Protein AF-A0A660Q0G6-F1 (afdb_monomer)

Radius of gyration: 39.23 Å; Cα contacts (8 Å, |Δi|>4): 660; chains: 1; bounding box: 82×42×109 Å

Mean predicted aligned error: 15.09 Å

pLDDT: mean 81.59, std 16.83, range [38.47, 98.38]

Foldseek 3Di:
DVVCVLQQAADEAAAACVLVVCVVPPVCCCCPVQQWDWDDDPFKIKTAHDDPDQFRHQWIFIAGDDPPPPVPDGGATGGDDDFDQQFDAFPVPGGGFWGWDDDSYTYIYGNHHLVPADQPDPTGHHSVLSVVSSCVSSVVDDDQPACQQCPLQAHDPPPPSHSHHHQLDSNDNDNVQDQQCPQSHGCVQALDSNDRDVPQDQQQPPSRGLRGDQADQNAPLQAHDPVRPSHPGHHALDRNFNDVVQDQQCPQSHGPRQQLDSNDRDVVSDDPPPPSHHPRRDAFACPQVRPPDLDVVSLVQLCCVPPVVHDARVVNQSQQQQQPQHRDVVSSVNSCCVPPVVHDGGDGHD

Structure (mmCIF, N/CA/C/O backbone):
data_AF-A0A660Q0G6-F1
#
_entry.id   AF-A0A660Q0G6-F1
#
loop_
_atom_site.group_PDB
_atom_site.id
_atom_site.type_symbol
_atom_site.label_atom_id
_atom_site.label_alt_id
_atom_site.label_comp_id
_atom_site.label_asym_id
_atom_site.label_entity_id
_atom_site.label_seq_id
_atom_site.pdbx_PDB_ins_code
_atom_site.Cartn_x
_atom_site.Cartn_y
_atom_site.Cartn_z
_atom_site.occupancy
_atom_site.B_iso_or_eq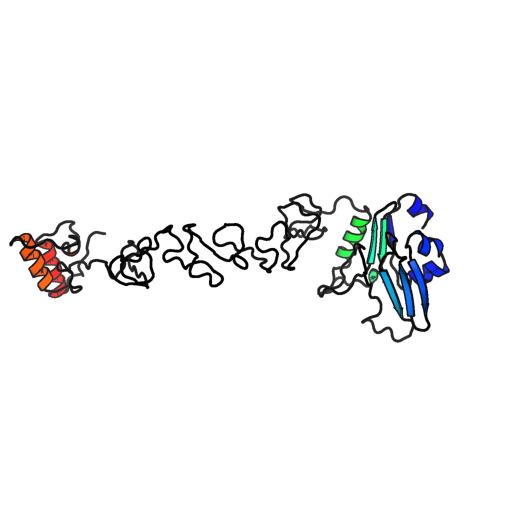uiv
_atom_site.auth_seq_id
_atom_site.auth_comp_id
_atom_site.auth_asym_id
_atom_site.auth_atom_id
_atom_site.pdbx_PDB_model_num
ATOM 1 N N . MET A 1 1 ? 26.646 7.136 -48.346 1.00 77.75 1 MET A N 1
ATOM 2 C CA . MET A 1 1 ? 26.162 7.375 -46.968 1.00 77.75 1 MET A CA 1
ATOM 3 C C . MET A 1 1 ? 27.339 7.704 -46.064 1.00 77.75 1 MET A C 1
ATOM 5 O O . MET A 1 1 ? 27.265 8.694 -45.361 1.00 77.75 1 MET A O 1
ATOM 9 N N . GLU A 1 2 ? 28.455 6.997 -46.221 1.00 81.19 2 GLU A N 1
ATOM 10 C CA . GLU A 1 2 ? 29.778 7.249 -45.616 1.00 81.19 2 GLU A CA 1
ATOM 11 C C . GLU A 1 2 ? 30.133 8.733 -45.412 1.00 81.19 2 GLU A C 1
ATOM 13 O O . GLU A 1 2 ? 30.132 9.201 -44.286 1.00 81.19 2 GLU A O 1
ATOM 18 N N . ASN A 1 3 ? 30.293 9.525 -46.485 1.00 83.75 3 ASN A N 1
ATOM 19 C CA . ASN A 1 3 ? 30.648 10.953 -46.368 1.00 83.75 3 ASN A CA 1
ATOM 20 C C . ASN A 1 3 ? 29.674 11.793 -45.513 1.00 83.75 3 ASN A C 1
ATOM 22 O O . ASN A 1 3 ? 30.050 12.861 -45.045 1.00 83.75 3 ASN A O 1
ATOM 26 N N . TYR A 1 4 ? 28.407 11.379 -45.392 1.00 84.81 4 TYR A N 1
ATOM 27 C CA . TYR A 1 4 ? 27.424 12.046 -44.533 1.00 84.81 4 TYR A CA 1
ATOM 28 C C . TYR A 1 4 ? 27.627 11.633 -43.068 1.00 84.81 4 TYR A C 1
ATOM 30 O O . TYR A 1 4 ? 27.660 12.494 -42.191 1.00 84.81 4 TYR A O 1
ATOM 38 N N . MET A 1 5 ? 27.859 10.342 -42.827 1.00 85.56 5 MET A N 1
ATOM 39 C CA . MET A 1 5 ? 28.158 9.790 -41.503 1.00 85.56 5 MET A CA 1
ATOM 40 C C . MET A 1 5 ? 29.497 10.302 -40.954 1.00 85.56 5 MET A C 1
ATOM 42 O O . MET A 1 5 ? 29.551 10.723 -39.809 1.00 85.56 5 MET A O 1
ATOM 46 N N . ASP A 1 6 ? 30.537 10.409 -41.789 1.00 85.38 6 ASP A N 1
ATOM 47 C CA . ASP A 1 6 ? 31.855 10.976 -41.434 1.00 85.38 6 ASP A CA 1
ATOM 48 C C . ASP A 1 6 ? 31.794 12.422 -40.929 1.00 85.38 6 ASP A C 1
ATOM 50 O O . ASP A 1 6 ? 32.741 12.928 -40.325 1.00 85.38 6 ASP A O 1
ATOM 54 N N . THR A 1 7 ? 30.696 13.121 -41.217 1.00 86.94 7 THR A N 1
ATOM 55 C CA . THR A 1 7 ? 30.453 14.489 -40.748 1.00 86.94 7 THR A CA 1
ATOM 56 C C . THR A 1 7 ? 29.538 14.560 -39.524 1.00 86.94 7 THR A C 1
ATOM 58 O O . THR A 1 7 ? 29.099 15.656 -39.179 1.00 86.94 7 THR A O 1
ATOM 61 N N . GLY A 1 8 ? 29.254 13.423 -38.880 1.00 82.12 8 GLY A N 1
ATOM 62 C CA . GLY A 1 8 ? 28.335 13.313 -37.744 1.00 82.12 8 GLY A CA 1
ATOM 63 C C . GLY A 1 8 ? 26.863 13.342 -38.147 1.00 82.12 8 GLY A C 1
ATOM 64 O O . GLY A 1 8 ? 26.031 13.885 -37.430 1.00 82.12 8 GLY A O 1
ATOM 65 N N . GLY A 1 9 ? 26.544 12.848 -39.346 1.00 85.50 9 GLY A N 1
ATOM 66 C CA . GLY A 1 9 ? 25.171 12.774 -39.836 1.00 85.50 9 GLY A CA 1
ATOM 67 C C . GLY A 1 9 ? 24.335 11.723 -39.101 1.00 85.50 9 GLY A C 1
ATOM 68 O O . GLY A 1 9 ? 24.855 10.699 -38.664 1.00 85.50 9 GLY A O 1
ATOM 69 N N . ASN A 1 10 ? 23.023 11.961 -39.045 1.00 88.00 10 ASN A N 1
ATOM 70 C CA . ASN A 1 10 ? 22.055 11.083 -38.393 1.00 88.00 10 ASN A CA 1
ATOM 71 C C . ASN A 1 10 ? 21.241 10.352 -39.462 1.00 88.00 10 ASN A C 1
ATOM 73 O O . ASN A 1 10 ? 20.629 10.986 -40.327 1.00 88.00 10 ASN A O 1
ATOM 77 N N . LEU A 1 11 ? 21.254 9.021 -39.442 1.00 87.75 11 LEU A N 1
ATOM 78 C CA . LEU A 1 11 ? 20.685 8.210 -40.513 1.00 87.75 11 LEU A CA 1
ATOM 79 C C . LEU A 1 11 ? 19.673 7.195 -39.982 1.00 87.75 11 LEU A C 1
ATOM 81 O O . LEU A 1 11 ? 19.972 6.382 -39.115 1.00 87.75 11 LEU A O 1
ATOM 85 N N . PHE A 1 12 ? 18.480 7.211 -40.571 1.00 86.81 12 PHE A N 1
ATOM 86 C CA . PHE A 1 12 ? 17.480 6.163 -40.410 1.00 86.81 12 PHE A CA 1
ATOM 87 C C . PHE A 1 12 ? 17.471 5.282 -41.663 1.00 86.81 12 PHE A C 1
ATOM 89 O O . PHE A 1 12 ? 17.203 5.772 -42.763 1.00 86.81 12 PHE A O 1
ATOM 96 N N . LEU A 1 13 ? 17.763 3.991 -41.503 1.00 85.62 13 LEU A N 1
ATOM 97 C CA . LEU A 1 13 ? 17.753 2.996 -42.570 1.00 85.62 13 LEU A CA 1
ATOM 98 C C . LEU A 1 13 ? 16.712 1.914 -42.302 1.00 85.62 13 LEU A C 1
ATOM 100 O O . LEU A 1 13 ? 16.681 1.292 -41.243 1.00 85.62 13 LEU A O 1
ATOM 104 N N . THR A 1 14 ? 15.887 1.653 -43.308 1.00 81.81 14 THR A N 1
ATOM 105 C CA . THR A 1 14 ? 14.841 0.636 -43.263 1.00 81.81 14 THR A CA 1
ATOM 106 C C . THR A 1 14 ? 14.581 0.091 -44.663 1.00 81.81 14 THR A C 1
ATOM 108 O O . THR A 1 14 ? 14.758 0.795 -45.660 1.00 81.81 14 THR A O 1
ATOM 111 N N . GLY A 1 15 ? 14.196 -1.179 -44.750 1.00 72.38 15 GLY 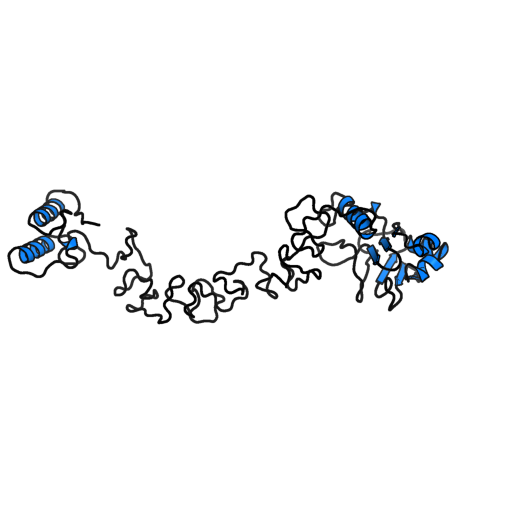A N 1
ATOM 112 C CA . GLY A 1 15 ? 13.875 -1.826 -46.014 1.00 72.38 15 GLY A CA 1
ATOM 113 C C . GLY A 1 15 ? 14.013 -3.340 -45.937 1.00 72.38 15 GLY A C 1
ATOM 114 O O . GLY A 1 15 ? 14.791 -3.880 -45.156 1.00 72.38 15 GLY A O 1
ATOM 115 N N . GLN A 1 16 ? 13.264 -4.048 -46.778 1.00 71.12 16 GLN A N 1
ATOM 116 C CA . GLN A 1 16 ? 13.344 -5.504 -46.848 1.00 71.12 16 GLN A CA 1
ATOM 117 C C . GLN A 1 16 ? 14.618 -5.941 -47.581 1.00 71.12 16 GLN A C 1
ATOM 119 O O . GLN A 1 16 ? 14.845 -5.542 -48.719 1.00 71.12 16 GLN A O 1
ATOM 124 N N . GLY A 1 17 ? 15.432 -6.800 -46.960 1.00 67.62 17 GLY A N 1
ATOM 125 C CA . GLY A 1 17 ? 16.649 -7.330 -47.590 1.00 67.62 17 GLY A CA 1
ATOM 126 C C . GLY A 1 17 ? 17.768 -6.299 -47.778 1.00 67.62 17 GLY A C 1
ATOM 127 O O . GLY A 1 17 ? 18.755 -6.598 -48.454 1.00 67.62 17 GLY A O 1
ATOM 128 N N . LEU A 1 18 ? 17.643 -5.125 -47.145 1.00 73.31 18 LEU A N 1
ATOM 129 C CA . LEU A 1 18 ? 18.558 -3.987 -47.262 1.00 73.31 18 LEU A CA 1
ATOM 130 C C . LEU A 1 18 ? 20.016 -4.393 -47.062 1.00 73.31 18 LEU A C 1
ATOM 132 O O . LEU A 1 18 ? 20.916 -3.957 -47.766 1.00 73.31 18 LEU A O 1
ATOM 136 N N . ALA A 1 19 ? 20.255 -5.290 -46.123 1.00 68.62 19 ALA A N 1
ATOM 137 C CA . ALA A 1 19 ? 21.599 -5.651 -45.748 1.00 68.62 19 ALA A CA 1
ATOM 138 C C . ALA A 1 19 ? 22.280 -6.577 -46.792 1.00 68.62 19 ALA A C 1
ATOM 140 O O . ALA A 1 19 ? 23.506 -6.598 -46.908 1.00 68.62 19 ALA A O 1
ATOM 141 N N . GLY A 1 20 ? 21.509 -7.314 -47.604 1.00 72.12 20 GLY A N 1
ATOM 142 C CA . GLY A 1 20 ? 22.036 -8.008 -48.785 1.00 72.12 20 GLY A CA 1
ATOM 143 C C . GLY A 1 20 ? 22.323 -7.049 -49.945 1.00 72.12 20 GLY A C 1
ATOM 144 O O . GLY A 1 20 ? 23.280 -7.255 -50.690 1.00 72.12 20 GLY A O 1
ATOM 145 N N . GLU A 1 21 ? 21.528 -5.988 -50.087 1.00 77.25 21 GLU A N 1
ATOM 146 C CA . GLU A 1 21 ? 21.778 -4.921 -51.064 1.00 77.25 21 GLU A CA 1
ATOM 147 C C . GLU A 1 21 ? 23.036 -4.126 -50.705 1.00 77.25 21 GLU A C 1
ATOM 149 O O . GLU A 1 21 ? 23.915 -3.981 -51.551 1.00 77.25 21 GLU A O 1
ATOM 154 N N . LEU A 1 22 ? 23.184 -3.722 -49.439 1.00 79.06 22 LEU A N 1
ATOM 155 C CA . LEU A 1 22 ? 24.380 -3.045 -48.931 1.00 79.06 22 LEU A CA 1
ATOM 156 C C . LEU A 1 22 ? 25.636 -3.888 -49.145 1.00 79.06 22 LEU A C 1
ATOM 158 O O . LEU A 1 22 ? 26.623 -3.373 -49.644 1.00 79.06 22 LEU A O 1
ATOM 162 N N . HIS A 1 23 ? 25.598 -5.198 -48.889 1.00 80.50 23 HIS A N 1
ATOM 163 C CA . HIS A 1 23 ? 26.750 -6.053 -49.191 1.00 80.50 23 HIS A CA 1
ATOM 164 C C . HIS A 1 23 ? 27.180 -5.999 -50.669 1.00 80.50 23 HIS A C 1
ATOM 166 O O . HIS A 1 23 ? 28.373 -6.025 -50.967 1.00 80.50 23 HIS A O 1
ATOM 172 N N . ASN A 1 24 ? 26.222 -5.967 -51.598 1.00 79.44 24 ASN A N 1
ATOM 173 C CA . ASN A 1 24 ? 26.516 -6.008 -53.032 1.00 79.44 24 ASN A CA 1
ATOM 174 C C . ASN A 1 24 ? 26.908 -4.639 -53.602 1.00 79.44 24 ASN A C 1
ATOM 176 O O . ASN A 1 24 ? 27.729 -4.579 -54.516 1.00 79.44 24 ASN A O 1
ATOM 180 N N . GLU A 1 25 ? 26.305 -3.566 -53.093 1.00 81.38 25 GLU A N 1
ATOM 181 C CA . GLU A 1 25 ? 26.410 -2.217 -53.660 1.00 81.38 25 GLU A CA 1
ATOM 182 C C . GLU A 1 25 ? 27.357 -1.303 -52.865 1.00 81.38 25 GLU A C 1
ATOM 184 O O . GLU A 1 25 ? 27.989 -0.428 -53.455 1.00 81.38 25 GLU A O 1
ATOM 189 N N . ASP A 1 26 ? 27.477 -1.502 -51.548 1.00 78.56 26 ASP A N 1
ATOM 190 C CA . ASP A 1 26 ? 28.235 -0.642 -50.629 1.00 78.56 26 ASP A CA 1
ATOM 191 C C . ASP A 1 26 ? 28.763 -1.439 -49.413 1.00 78.56 26 ASP A C 1
ATOM 193 O O . ASP A 1 26 ? 28.344 -1.262 -48.265 1.00 78.56 26 ASP A O 1
ATOM 197 N N . SER A 1 27 ? 29.660 -2.399 -49.677 1.00 80.00 27 SER A N 1
ATOM 198 C CA . SER A 1 27 ? 30.177 -3.304 -48.640 1.00 80.00 27 SER A CA 1
ATOM 199 C C . SER A 1 27 ? 30.993 -2.583 -47.567 1.00 80.00 27 SER A C 1
ATOM 201 O O . SER A 1 27 ? 31.085 -3.077 -46.452 1.00 80.00 27 SER A O 1
ATOM 203 N N . VAL A 1 28 ? 31.580 -1.428 -47.897 1.00 82.06 28 VAL A N 1
ATOM 204 C CA . VAL A 1 28 ? 32.343 -0.604 -46.949 1.00 82.06 28 VAL A CA 1
ATOM 205 C C . VAL A 1 28 ? 31.396 0.011 -45.925 1.00 82.06 28 VAL A C 1
ATOM 207 O O . VAL A 1 28 ? 31.653 -0.106 -44.733 1.00 82.06 28 VAL A O 1
ATOM 210 N N . PHE A 1 29 ? 30.245 0.543 -46.347 1.00 83.94 29 PHE A N 1
ATOM 211 C CA . PHE A 1 29 ? 29.221 0.993 -45.406 1.00 83.94 29 PHE A CA 1
ATOM 212 C C . PHE A 1 29 ? 28.762 -0.124 -44.449 1.00 83.94 29 PHE A C 1
ATOM 214 O O . PHE A 1 29 ? 28.640 0.092 -43.242 1.00 83.94 29 PHE A O 1
ATOM 221 N N . LEU A 1 30 ? 28.538 -1.333 -44.978 1.00 79.25 30 LEU A N 1
ATOM 222 C CA . LEU A 1 30 ? 28.153 -2.497 -44.173 1.00 79.25 30 LEU A CA 1
ATOM 223 C C . LEU A 1 30 ? 29.237 -2.892 -43.150 1.00 79.25 30 LEU A C 1
ATOM 225 O O . LEU A 1 30 ? 28.919 -3.162 -41.990 1.00 79.25 30 LEU A O 1
ATOM 229 N N . ASP A 1 31 ? 30.498 -2.925 -43.576 1.00 77.62 31 ASP A N 1
ATOM 230 C CA . ASP A 1 31 ? 31.619 -3.396 -42.758 1.00 77.62 31 ASP A CA 1
ATOM 231 C C . ASP A 1 31 ? 32.083 -2.338 -41.733 1.00 77.62 31 ASP A C 1
ATOM 233 O O . ASP A 1 31 ? 32.388 -2.689 -40.592 1.00 77.62 31 ASP A O 1
ATOM 237 N N . ASP A 1 32 ? 32.113 -1.056 -42.114 1.00 80.31 32 ASP A N 1
ATOM 238 C CA . ASP A 1 32 ? 32.744 0.018 -41.331 1.00 80.31 32 ASP A CA 1
ATOM 239 C C . ASP A 1 32 ? 31.747 0.851 -40.505 1.00 80.31 32 ASP A C 1
ATOM 241 O O . ASP A 1 32 ? 32.156 1.436 -39.505 1.00 80.31 32 ASP A O 1
ATOM 245 N N . TYR A 1 33 ? 30.457 0.900 -40.881 1.00 79.06 33 TYR A N 1
ATOM 246 C CA . TYR A 1 33 ? 29.435 1.685 -40.157 1.00 79.06 33 TYR A CA 1
ATOM 247 C C . TYR A 1 33 ? 28.322 0.838 -39.541 1.00 79.06 33 TYR A C 1
ATOM 249 O O . TYR A 1 33 ? 27.764 1.206 -38.517 1.00 79.06 33 TYR A O 1
ATOM 257 N N . LEU A 1 34 ? 27.975 -0.303 -40.139 1.00 75.06 34 LEU A N 1
ATOM 258 C CA . LEU A 1 34 ? 27.093 -1.282 -39.487 1.00 75.06 34 LEU A CA 1
ATOM 259 C C . LEU A 1 34 ? 27.882 -2.345 -38.714 1.00 75.06 34 LEU A C 1
ATOM 261 O O . LEU A 1 34 ? 27.284 -3.107 -37.958 1.00 75.06 34 LEU A O 1
ATOM 265 N N . HIS A 1 35 ? 29.206 -2.410 -38.913 1.00 74.94 35 HIS A N 1
ATOM 266 C CA . HIS A 1 35 ? 30.091 -3.416 -38.327 1.00 74.94 35 HIS A CA 1
ATOM 267 C C . HIS A 1 35 ? 29.535 -4.837 -38.434 1.00 74.94 35 HIS A C 1
ATOM 269 O O . HIS A 1 35 ? 29.567 -5.624 -37.483 1.00 74.94 35 HIS A O 1
ATOM 275 N N . ALA A 1 36 ? 29.011 -5.155 -39.614 1.00 74.88 36 ALA A N 1
ATOM 276 C CA . ALA A 1 36 ? 28.273 -6.372 -39.876 1.00 74.88 36 ALA A CA 1
ATOM 277 C C . ALA A 1 36 ? 28.964 -7.196 -40.951 1.00 74.88 36 ALA A C 1
ATOM 279 O O . ALA A 1 36 ? 29.471 -6.674 -41.936 1.00 74.88 36 ALA A O 1
ATOM 280 N N . ARG A 1 37 ? 28.915 -8.517 -40.816 1.00 75.19 37 ARG A N 1
ATOM 281 C CA . ARG A 1 37 ? 29.326 -9.451 -41.861 1.00 75.19 37 ARG A CA 1
ATOM 282 C C . ARG A 1 37 ? 28.105 -10.039 -42.529 1.00 75.19 37 ARG A C 1
ATOM 284 O O . ARG A 1 37 ? 27.203 -10.548 -41.864 1.00 75.19 37 ARG A O 1
ATOM 291 N N . TYR A 1 38 ? 28.127 -10.053 -43.855 1.00 76.38 38 TYR A N 1
ATOM 292 C CA . TYR A 1 38 ? 27.126 -10.765 -44.633 1.00 76.38 38 TYR A CA 1
ATOM 293 C C . TYR A 1 38 ? 27.541 -12.213 -44.891 1.00 76.38 38 TYR A C 1
ATOM 295 O O . TYR A 1 38 ? 28.528 -12.483 -45.583 1.00 76.38 38 TYR A O 1
ATOM 303 N N . ASN A 1 39 ? 26.746 -13.159 -44.395 1.00 75.75 39 ASN A N 1
ATOM 304 C CA . ASN A 1 39 ? 26.905 -14.579 -44.682 1.00 75.75 39 ASN A CA 1
ATOM 305 C C . ASN A 1 39 ? 25.752 -15.071 -45.559 1.00 75.75 39 ASN A C 1
ATOM 307 O O . ASN A 1 39 ? 24.590 -15.029 -45.169 1.00 75.75 39 ASN A O 1
ATOM 311 N N . SER A 1 40 ? 26.061 -15.644 -46.723 1.00 70.62 40 SER A N 1
ATOM 312 C CA . SER A 1 40 ? 25.060 -16.346 -47.537 1.00 70.62 40 SER A CA 1
ATOM 313 C C . SER A 1 40 ? 25.125 -17.861 -47.314 1.00 70.62 40 SER A C 1
ATOM 315 O O . SER A 1 40 ? 26.190 -18.483 -47.389 1.00 70.62 40 SER A O 1
ATOM 317 N N . LYS A 1 41 ? 23.975 -18.483 -47.027 1.00 69.50 41 LYS A N 1
ATOM 318 C CA . LYS A 1 41 ? 23.792 -19.941 -46.928 1.00 69.50 41 LYS A CA 1
ATOM 319 C C . LYS A 1 41 ? 22.701 -20.397 -47.904 1.00 69.50 41 LYS A C 1
ATOM 321 O O . LYS A 1 41 ? 21.965 -19.602 -48.474 1.00 69.50 41 LYS A O 1
ATOM 326 N N . LEU A 1 42 ? 22.594 -21.711 -48.113 1.00 63.34 42 LEU A N 1
ATOM 327 C CA . LEU A 1 42 ? 21.711 -22.315 -49.127 1.00 63.34 42 LEU A CA 1
ATOM 328 C C . LEU A 1 42 ? 20.215 -21.973 -48.985 1.00 63.34 42 LEU A C 1
ATOM 330 O O . LEU A 1 42 ? 19.514 -21.994 -49.990 1.00 63.34 42 LEU A O 1
ATOM 334 N N . PHE A 1 43 ? 19.730 -21.683 -47.775 1.00 59.69 43 PHE A N 1
ATOM 335 C CA . PHE A 1 43 ? 18.306 -21.426 -47.499 1.00 59.69 43 PHE A CA 1
ATOM 336 C C . PHE A 1 43 ? 18.052 -20.109 -46.763 1.00 59.69 43 PHE A C 1
ATOM 338 O O . PHE A 1 43 ? 16.902 -19.774 -46.486 1.00 59.69 43 PHE A O 1
ATOM 345 N N . TRP A 1 44 ? 19.116 -19.388 -46.412 1.00 63.41 44 TRP A N 1
ATOM 3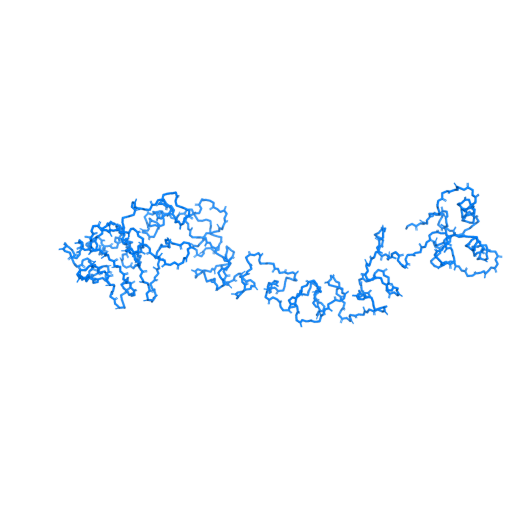46 C CA . TRP A 1 44 ? 19.022 -18.177 -45.617 1.00 63.41 44 TRP A CA 1
ATOM 347 C C . TRP A 1 44 ? 20.283 -17.314 -45.736 1.00 63.41 44 TRP A C 1
ATOM 349 O O . TRP A 1 44 ? 21.350 -17.794 -46.125 1.00 63.41 44 TRP A O 1
ATOM 359 N N . TYR A 1 45 ? 20.137 -16.045 -45.395 1.00 68.56 45 TYR A N 1
ATOM 360 C CA . TYR A 1 45 ? 21.160 -15.015 -45.338 1.00 68.56 45 TYR A CA 1
ATOM 361 C C . TYR A 1 45 ? 21.305 -14.542 -43.894 1.00 68.56 45 TYR A C 1
ATOM 363 O O . TYR A 1 45 ? 20.309 -14.472 -43.179 1.00 68.56 45 TYR A O 1
ATOM 371 N N . GLU A 1 46 ? 22.525 -14.259 -43.460 1.00 71.06 46 GLU A N 1
ATOM 372 C CA . GLU A 1 46 ? 22.829 -13.712 -42.138 1.00 71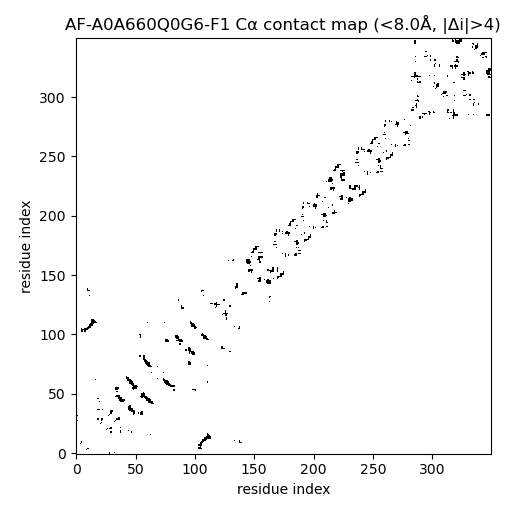.06 46 GLU A CA 1
ATOM 373 C C . GLU A 1 46 ? 23.491 -12.361 -42.270 1.00 71.06 46 GLU A C 1
ATOM 375 O O . GLU A 1 46 ? 24.406 -12.193 -43.083 1.00 71.06 46 GLU A O 1
ATOM 380 N N . HIS A 1 47 ? 23.126 -11.485 -41.354 1.00 72.38 47 HIS A N 1
ATOM 381 C CA . HIS A 1 47 ? 23.925 -10.350 -40.947 1.00 72.38 47 HIS A CA 1
ATOM 382 C C . HIS A 1 47 ? 24.351 -10.612 -39.526 1.00 72.38 47 HIS A C 1
ATOM 384 O O . HIS A 1 47 ? 23.528 -10.550 -38.621 1.00 72.38 47 HIS A O 1
ATOM 390 N N . GLN A 1 48 ? 25.612 -10.979 -39.360 1.00 71.19 48 GLN A N 1
ATOM 391 C CA . GLN A 1 48 ? 26.191 -11.215 -38.051 1.00 71.19 48 GLN A CA 1
ATOM 392 C C . GLN A 1 48 ? 27.090 -10.035 -37.733 1.00 71.19 48 GLN A C 1
ATOM 394 O O . GLN A 1 48 ? 27.993 -9.731 -38.517 1.00 71.19 48 GLN A O 1
ATOM 399 N N . GLY A 1 49 ? 26.839 -9.363 -36.624 1.00 68.12 49 GLY A N 1
ATOM 400 C CA . GLY A 1 49 ? 27.705 -8.286 -36.204 1.00 68.12 49 GLY A CA 1
ATOM 401 C C . GLY A 1 49 ? 29.086 -8.795 -35.766 1.00 68.12 49 GLY A C 1
ATOM 402 O O . GLY A 1 49 ? 29.323 -9.997 -35.606 1.00 68.12 49 GLY A O 1
ATOM 403 N N . ILE A 1 50 ? 30.060 -7.890 -35.733 1.00 67.88 50 ILE A N 1
ATOM 404 C CA . ILE A 1 50 ? 31.456 -8.214 -35.431 1.00 67.88 50 ILE A CA 1
ATOM 405 C C . ILE A 1 50 ? 31.675 -8.176 -33.917 1.00 67.88 50 ILE A C 1
ATOM 407 O O . ILE A 1 50 ? 31.488 -7.125 -33.312 1.00 67.88 50 ILE A O 1
ATOM 411 N N . ASP A 1 51 ? 32.159 -9.283 -33.347 1.00 60.28 51 ASP A N 1
ATOM 412 C CA . ASP A 1 51 ? 32.497 -9.382 -31.923 1.00 60.28 51 ASP A CA 1
ATOM 413 C C . ASP A 1 51 ? 33.372 -8.203 -31.447 1.00 60.28 51 ASP A C 1
ATOM 415 O O . ASP A 1 51 ? 34.405 -7.888 -32.058 1.00 60.28 51 ASP A O 1
ATOM 419 N N . GLY A 1 52 ? 32.976 -7.563 -30.347 1.00 54.69 52 GLY A N 1
ATOM 420 C CA . GLY A 1 52 ? 33.621 -6.375 -29.778 1.00 54.69 52 GLY A CA 1
ATOM 421 C C . GLY A 1 52 ? 33.380 -5.059 -30.532 1.00 54.69 52 GLY A C 1
ATOM 422 O O . GLY A 1 52 ? 34.072 -4.074 -30.262 1.00 54.69 52 GLY A O 1
ATOM 423 N N . SER A 1 53 ? 32.459 -5.022 -31.502 1.00 56.81 53 SER A N 1
ATOM 424 C CA . SER A 1 53 ? 32.041 -3.784 -32.169 1.00 56.81 53 SER A CA 1
ATOM 425 C C . SER A 1 53 ? 31.017 -3.002 -31.335 1.00 56.81 53 SER A C 1
ATOM 427 O O . SER A 1 53 ? 30.074 -3.600 -30.831 1.00 56.81 53 SER A O 1
ATOM 429 N N . PRO A 1 54 ? 31.098 -1.659 -31.290 1.00 50.38 54 PRO A N 1
ATOM 430 C CA . PRO A 1 54 ? 30.141 -0.828 -30.552 1.00 50.38 54 PRO A CA 1
ATOM 431 C C . PRO A 1 54 ? 28.693 -0.886 -31.077 1.00 50.38 54 PRO A C 1
ATOM 433 O O . PRO A 1 54 ? 27.788 -0.408 -30.408 1.00 50.38 54 PRO A O 1
ATOM 436 N N . ILE A 1 55 ? 28.479 -1.444 -32.273 1.00 54.31 55 ILE A N 1
ATOM 437 C CA . ILE A 1 55 ? 27.156 -1.634 -32.906 1.00 54.31 55 ILE A CA 1
ATOM 438 C C . ILE A 1 55 ? 26.924 -3.110 -33.221 1.00 54.31 55 ILE A C 1
ATOM 440 O O . ILE A 1 55 ? 25.799 -3.598 -33.204 1.00 54.31 55 ILE A O 1
ATOM 444 N N . GLY A 1 56 ? 28.015 -3.796 -33.574 1.00 50.41 56 GLY A N 1
ATOM 445 C CA . GLY A 1 56 ? 28.047 -5.151 -34.092 1.00 50.41 56 GLY A CA 1
AT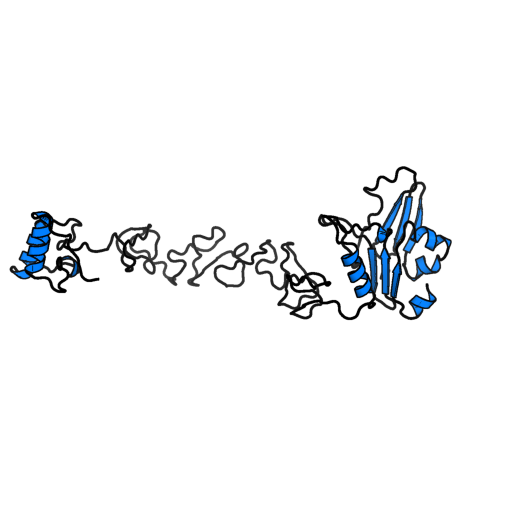OM 446 C C . GLY A 1 56 ? 28.081 -6.254 -33.050 1.00 50.41 56 GLY A C 1
ATOM 447 O O . GLY A 1 56 ? 27.746 -7.391 -33.369 1.00 50.41 56 GLY A O 1
ATOM 448 N N . ASP A 1 57 ? 28.519 -5.977 -31.828 1.00 53.72 57 ASP A N 1
ATOM 449 C CA . ASP A 1 57 ? 28.743 -7.068 -30.889 1.00 53.72 57 ASP A CA 1
ATOM 450 C C . ASP A 1 57 ? 27.426 -7.775 -30.541 1.00 53.72 57 ASP A C 1
ATOM 452 O O . ASP A 1 57 ? 26.414 -7.138 -30.251 1.00 53.72 57 ASP A O 1
ATOM 456 N N . GLY A 1 58 ? 27.423 -9.105 -30.634 1.00 50.72 58 GLY A N 1
ATOM 457 C CA . GLY A 1 58 ? 26.289 -9.911 -30.193 1.00 50.72 58 GLY A CA 1
ATOM 458 C C . GLY A 1 58 ? 25.050 -9.966 -31.089 1.00 50.72 58 GLY A C 1
ATOM 459 O O . GLY A 1 58 ? 24.118 -10.674 -30.712 1.00 50.72 58 GLY A O 1
ATOM 460 N N . PHE A 1 59 ? 24.994 -9.285 -32.246 1.00 59.50 59 PHE A N 1
ATOM 461 C CA . PHE A 1 59 ? 23.784 -9.295 -33.088 1.00 59.50 59 PHE A CA 1
ATOM 462 C C . PHE A 1 59 ? 23.822 -10.328 -34.226 1.00 59.50 59 PHE A C 1
ATOM 464 O O . PHE A 1 59 ? 24.828 -10.511 -34.919 1.00 59.50 59 PHE A O 1
ATOM 471 N N . SER A 1 60 ? 22.674 -10.958 -34.500 1.00 60.38 60 SER A N 1
ATOM 472 C CA . SER A 1 60 ? 22.449 -11.732 -35.729 1.00 60.38 60 SER A CA 1
ATOM 473 C C . SER A 1 60 ? 21.055 -11.484 -36.293 1.00 60.38 60 SER A C 1
ATOM 475 O O . SER A 1 60 ? 20.066 -11.658 -35.586 1.00 60.38 60 SER A O 1
ATOM 477 N N . ILE A 1 61 ? 20.976 -11.114 -37.574 1.00 64.25 61 ILE A N 1
ATOM 478 C CA . ILE A 1 61 ? 19.725 -11.001 -38.330 1.00 64.25 61 ILE A CA 1
ATOM 479 C C . ILE A 1 61 ? 19.720 -12.068 -39.421 1.00 64.25 61 ILE A C 1
ATOM 481 O O . ILE A 1 61 ? 20.564 -12.062 -40.319 1.00 64.25 61 ILE A O 1
ATOM 485 N N . ARG A 1 62 ? 18.765 -12.998 -39.358 1.00 63.16 62 ARG A N 1
ATOM 486 C CA . ARG A 1 62 ? 18.665 -14.124 -40.295 1.00 63.16 62 ARG A CA 1
ATOM 487 C C . ARG A 1 62 ? 17.437 -14.003 -41.190 1.00 63.16 62 ARG A C 1
ATOM 489 O O . ARG A 1 62 ? 16.331 -14.033 -40.680 1.00 63.16 62 ARG A O 1
ATOM 496 N N . TYR A 1 63 ? 17.636 -14.023 -42.508 1.00 64.06 63 TYR A N 1
ATOM 497 C CA . TYR A 1 63 ? 16.589 -13.929 -43.535 1.00 64.06 63 TYR A CA 1
ATOM 498 C C . TYR A 1 63 ? 16.488 -15.223 -44.345 1.00 64.06 63 TYR A C 1
ATOM 500 O O . TYR A 1 63 ? 17.494 -15.694 -44.860 1.00 64.06 63 TYR A O 1
ATOM 508 N N . TYR A 1 64 ? 15.302 -15.797 -44.553 1.00 57.19 64 TYR A N 1
ATOM 509 C CA . TYR A 1 64 ? 15.138 -17.033 -45.343 1.00 57.19 64 TYR A CA 1
ATOM 510 C C . TYR A 1 64 ? 14.772 -16.753 -46.813 1.00 57.19 64 TYR A C 1
ATOM 512 O O . TYR A 1 64 ? 13.937 -15.895 -47.095 1.00 57.19 64 TYR A O 1
ATOM 520 N N . SER A 1 65 ? 15.344 -17.502 -47.770 1.00 47.91 65 SER A N 1
ATOM 521 C CA . SER A 1 65 ? 15.005 -17.385 -49.201 1.00 47.91 65 SER A CA 1
ATOM 522 C C . SER A 1 65 ? 14.017 -18.473 -49.657 1.00 47.91 65 SER A C 1
ATOM 524 O O . SER A 1 65 ? 14.276 -19.668 -49.522 1.00 47.91 65 SER A O 1
ATOM 526 N N . GLY A 1 66 ? 12.861 -18.077 -50.218 1.00 46.31 66 GLY A N 1
ATOM 527 C CA . GLY A 1 66 ? 11.893 -19.009 -50.822 1.00 46.31 66 GLY A CA 1
ATOM 528 C C . GLY A 1 66 ? 10.426 -18.549 -50.811 1.00 46.31 66 GLY A C 1
ATOM 529 O O . GLY A 1 66 ? 10.014 -17.755 -49.977 1.00 46.31 66 GLY A O 1
ATOM 530 N N . ALA A 1 67 ? 9.615 -19.089 -51.732 1.00 40.41 67 ALA A N 1
ATOM 531 C CA . ALA A 1 67 ? 8.217 -18.701 -52.004 1.00 40.41 67 ALA A CA 1
ATOM 532 C C . ALA A 1 67 ? 7.180 -19.044 -50.905 1.00 40.41 67 ALA A C 1
ATOM 534 O O . ALA A 1 67 ? 5.991 -18.823 -51.105 1.00 40.41 67 ALA A O 1
ATOM 535 N N . ASN A 1 68 ? 7.618 -19.569 -49.759 1.00 42.28 68 ASN A N 1
ATOM 536 C CA . ASN A 1 68 ? 6.789 -19.802 -48.576 1.00 42.28 68 ASN A CA 1
ATOM 537 C C . ASN A 1 68 ? 7.368 -19.002 -47.403 1.00 42.28 68 ASN A C 1
ATOM 539 O O . ASN A 1 68 ? 7.817 -19.581 -46.415 1.00 42.28 68 ASN A O 1
ATOM 543 N N . GLN A 1 69 ? 7.385 -17.673 -47.533 1.00 43.53 69 GLN A N 1
ATOM 544 C CA . GLN A 1 69 ? 7.549 -16.779 -46.390 1.00 43.53 69 GLN A CA 1
ATOM 545 C C . GLN A 1 69 ? 6.322 -16.957 -45.490 1.00 43.53 69 GLN A C 1
ATOM 547 O O . GLN A 1 69 ? 5.291 -16.311 -45.662 1.00 43.53 69 GLN A O 1
ATOM 552 N N . VAL A 1 70 ? 6.387 -17.928 -44.581 1.00 38.47 70 VAL A N 1
ATOM 553 C CA . VAL A 1 70 ? 5.459 -17.982 -43.458 1.00 38.47 70 VAL A CA 1
ATOM 554 C C . VAL A 1 70 ? 5.910 -16.854 -42.539 1.00 38.47 70 VAL A C 1
ATOM 556 O O . VAL A 1 70 ? 6.982 -16.942 -41.949 1.00 38.47 70 VAL A O 1
ATOM 559 N N . PHE A 1 71 ? 5.108 -15.790 -42.493 1.00 41.91 71 PHE A N 1
ATOM 560 C CA . PHE A 1 71 ? 5.275 -14.525 -41.761 1.00 41.91 71 PHE A CA 1
ATOM 561 C C . PHE A 1 71 ? 5.607 -14.638 -40.259 1.00 41.91 71 PHE A C 1
ATOM 563 O O . PHE A 1 71 ? 5.589 -13.637 -39.560 1.00 41.91 71 PHE A O 1
ATOM 570 N N . THR A 1 72 ? 5.860 -15.830 -39.722 1.00 39.22 72 THR A N 1
ATOM 571 C CA . THR A 1 72 ? 5.789 -16.067 -38.281 1.00 39.22 72 THR A CA 1
ATOM 572 C C . THR A 1 72 ? 7.125 -16.301 -37.582 1.00 39.22 72 THR A C 1
ATOM 574 O O . THR A 1 72 ? 7.088 -16.391 -36.367 1.00 39.22 72 THR A O 1
ATOM 577 N N . LEU A 1 73 ? 8.284 -16.410 -38.256 1.00 39.97 73 LEU A N 1
ATOM 578 C CA . LEU A 1 73 ? 9.569 -16.678 -37.558 1.00 39.97 73 LEU A CA 1
ATOM 579 C C . LEU A 1 73 ? 10.852 -16.156 -38.258 1.00 39.97 73 LEU A C 1
ATOM 581 O O . LEU A 1 73 ? 11.947 -16.614 -37.934 1.00 39.97 73 LEU A O 1
ATOM 585 N N . SER A 1 74 ? 10.774 -15.277 -39.263 1.00 41.16 74 SER A N 1
ATOM 586 C CA . SER A 1 74 ? 11.898 -15.084 -40.201 1.00 41.16 74 SER A CA 1
ATOM 587 C C . SER A 1 74 ? 12.828 -13.890 -39.973 1.00 41.16 74 SER A C 1
ATOM 589 O O . SER A 1 74 ? 13.587 -13.622 -40.889 1.00 41.16 74 SER A O 1
ATOM 591 N N . GLU A 1 75 ? 12.807 -13.213 -38.822 1.00 48.72 75 GLU A N 1
ATOM 592 C CA . GLU A 1 75 ? 13.711 -12.088 -38.500 1.00 48.72 75 GLU A CA 1
ATOM 593 C C . GLU A 1 75 ? 13.798 -11.922 -36.966 1.00 48.72 75 GLU A C 1
ATOM 595 O O . GLU A 1 75 ? 13.169 -11.051 -36.379 1.00 48.72 75 GLU A O 1
ATOM 600 N N . GLN A 1 76 ? 14.522 -12.812 -36.283 1.00 48.50 76 GLN A N 1
ATOM 601 C CA . GLN A 1 76 ? 14.823 -12.652 -34.854 1.00 48.50 76 GLN A CA 1
ATOM 602 C C . GLN A 1 76 ? 16.189 -11.979 -34.716 1.00 48.50 76 GLN A C 1
ATOM 604 O O . GLN A 1 76 ? 17.173 -12.521 -35.220 1.00 48.50 76 GLN A O 1
ATOM 609 N N . ILE A 1 77 ? 16.235 -10.813 -34.064 1.00 51.50 77 ILE A N 1
ATOM 610 C CA . ILE A 1 77 ? 17.478 -10.225 -33.559 1.00 51.50 77 ILE A CA 1
ATOM 611 C C . ILE A 1 77 ? 17.797 -10.947 -32.251 1.00 51.50 77 ILE A C 1
ATOM 613 O O . ILE A 1 77 ? 17.085 -10.788 -31.262 1.00 51.50 77 ILE A O 1
ATOM 617 N N . PHE A 1 78 ? 18.840 -11.771 -32.261 1.00 50.88 78 PHE A N 1
ATOM 618 C CA . PHE A 1 78 ? 19.418 -12.317 -31.035 1.00 50.88 78 PHE A CA 1
ATOM 619 C C . PHE A 1 78 ? 20.409 -11.291 -30.489 1.00 50.88 78 PHE A C 1
ATOM 621 O O . PHE A 1 78 ? 21.225 -10.797 -31.264 1.00 50.88 78 PHE A O 1
ATOM 628 N N . VAL A 1 79 ? 20.303 -10.962 -29.201 1.00 49.12 79 VAL A N 1
ATOM 629 C CA . VAL A 1 79 ? 21.238 -10.081 -28.489 1.00 49.12 79 VAL A CA 1
ATOM 630 C C . VAL A 1 79 ? 22.054 -10.953 -27.542 1.00 49.12 79 VAL A C 1
ATOM 632 O O . VAL A 1 79 ? 21.494 -11.560 -26.632 1.00 49.12 79 VAL A O 1
ATOM 635 N N . GLU A 1 80 ? 23.363 -11.049 -27.761 1.00 44.12 80 GLU A N 1
ATOM 636 C CA . GLU A 1 80 ? 24.310 -11.622 -26.795 1.00 44.12 80 GLU A CA 1
ATOM 637 C C . GLU A 1 80 ? 25.334 -10.546 -26.392 1.00 44.12 80 GLU A C 1
ATOM 639 O O . GLU A 1 80 ? 26.291 -10.317 -27.120 1.00 44.12 80 GLU A O 1
ATOM 644 N N . GLY A 1 81 ? 25.152 -9.877 -25.246 1.00 47.94 81 GLY A N 1
ATOM 645 C CA . GLY A 1 81 ? 26.110 -8.888 -24.714 1.00 47.94 81 GLY A CA 1
ATOM 646 C C . GLY A 1 81 ? 25.490 -7.528 -24.367 1.00 47.94 81 GLY A C 1
ATOM 647 O O . GLY A 1 81 ? 24.288 -7.442 -24.142 1.00 47.94 81 GLY A O 1
ATOM 648 N N . ASP A 1 82 ? 26.318 -6.478 -24.344 1.00 38.94 82 ASP A N 1
ATOM 649 C CA . ASP A 1 82 ? 25.998 -5.128 -23.830 1.00 38.94 82 ASP A CA 1
ATOM 650 C C . ASP A 1 82 ? 25.299 -4.199 -24.855 1.00 38.94 82 ASP A C 1
ATOM 652 O O . ASP A 1 82 ? 25.373 -2.973 -24.756 1.00 38.94 82 ASP A O 1
ATOM 656 N N . ALA A 1 83 ? 24.665 -4.746 -25.897 1.00 39.50 83 ALA A N 1
ATOM 657 C CA . ALA A 1 83 ? 23.998 -3.925 -26.909 1.00 39.50 83 ALA A CA 1
ATOM 658 C C . ALA A 1 83 ? 22.703 -3.310 -26.348 1.00 39.50 83 ALA A C 1
ATOM 660 O O . ALA A 1 83 ? 21.860 -4.040 -25.833 1.00 39.50 83 ALA A O 1
ATOM 661 N N . ILE A 1 84 ? 22.515 -1.991 -26.501 1.00 43.38 84 ILE A N 1
ATOM 662 C CA . ILE A 1 84 ? 21.280 -1.289 -26.113 1.00 43.38 84 ILE A CA 1
ATOM 663 C C . ILE A 1 84 ? 20.231 -1.491 -27.221 1.00 43.38 84 ILE A C 1
ATOM 665 O O . ILE A 1 84 ? 20.408 -0.980 -28.334 1.00 43.38 84 ILE A O 1
ATOM 669 N N . PRO A 1 85 ? 19.147 -2.245 -26.978 1.00 47.75 85 PRO A N 1
ATOM 670 C CA . PRO A 1 85 ? 18.093 -2.417 -27.963 1.00 47.75 85 PRO A CA 1
ATOM 671 C C . PRO A 1 85 ? 17.250 -1.145 -28.093 1.00 47.75 85 PRO A C 1
ATOM 673 O O . PRO A 1 85 ? 16.774 -0.599 -27.106 1.00 47.75 85 PRO A O 1
ATOM 676 N N . ALA A 1 86 ? 17.006 -0.698 -29.323 1.00 46.47 86 ALA A N 1
ATOM 677 C CA . ALA A 1 86 ? 16.308 0.566 -29.561 1.00 46.47 86 ALA A CA 1
ATOM 678 C C . ALA A 1 86 ? 14.774 0.457 -29.491 1.00 46.47 86 ALA A C 1
ATOM 680 O O . ALA A 1 86 ? 14.100 1.438 -29.198 1.00 46.47 86 ALA A O 1
ATOM 681 N N . PHE A 1 87 ? 14.208 -0.714 -29.821 1.00 52.81 87 PHE A N 1
ATOM 682 C CA . PHE A 1 87 ? 12.760 -0.890 -29.989 1.00 52.81 87 PHE A CA 1
ATOM 683 C C . PHE A 1 87 ? 12.315 -2.318 -29.648 1.00 52.81 87 PHE A C 1
ATOM 685 O O . PHE A 1 87 ? 12.718 -3.281 -30.315 1.00 52.81 87 PHE A O 1
ATOM 692 N N . ARG A 1 88 ? 11.468 -2.446 -28.617 1.00 48.91 88 ARG A N 1
ATOM 693 C CA . ARG A 1 88 ? 10.817 -3.698 -28.204 1.00 48.91 88 ARG A CA 1
ATOM 694 C C . ARG A 1 88 ? 9.589 -3.921 -29.090 1.00 48.91 88 ARG A C 1
ATOM 696 O O . ARG A 1 88 ? 8.685 -3.097 -29.119 1.00 48.91 88 ARG A O 1
ATOM 703 N N . PHE A 1 89 ? 9.555 -5.026 -29.833 1.00 49.38 89 PHE A N 1
ATOM 704 C CA . PHE A 1 89 ? 8.435 -5.360 -30.726 1.00 49.38 89 PHE A CA 1
ATOM 705 C C . PHE A 1 89 ? 7.522 -6.442 -30.132 1.00 49.38 89 PHE A C 1
ATOM 707 O O . PHE A 1 89 ? 6.699 -6.999 -30.837 1.00 49.38 89 PHE A O 1
ATOM 714 N N . ASP A 1 90 ? 7.643 -6.802 -28.855 1.00 45.34 90 ASP A N 1
ATOM 715 C CA . ASP A 1 90 ? 6.802 -7.852 -28.275 1.00 45.34 90 ASP A CA 1
ATOM 716 C C . ASP A 1 90 ? 6.546 -7.615 -26.785 1.00 45.34 90 ASP A C 1
ATOM 718 O O . ASP A 1 90 ? 7.480 -7.644 -25.982 1.00 45.34 90 ASP A O 1
ATOM 722 N N . ILE A 1 91 ? 5.271 -7.444 -26.421 1.00 43.75 91 ILE A N 1
ATOM 723 C CA . ILE A 1 91 ? 4.795 -7.390 -25.027 1.00 43.75 91 ILE A CA 1
ATOM 724 C C . ILE A 1 91 ? 4.950 -8.725 -24.271 1.00 43.75 91 ILE A C 1
ATOM 726 O O . ILE A 1 91 ? 4.714 -8.776 -23.072 1.00 43.75 91 ILE A O 1
ATOM 730 N N . SER A 1 92 ? 5.348 -9.813 -24.944 1.00 41.59 92 SER A N 1
ATOM 731 C CA . SER A 1 92 ? 5.687 -11.108 -24.331 1.00 41.59 92 SER A CA 1
ATOM 732 C C . SER A 1 92 ? 7.198 -11.377 -24.210 1.00 41.59 92 SER A C 1
ATOM 734 O O . SER A 1 92 ? 7.601 -12.481 -23.842 1.00 41.59 92 SER A O 1
ATOM 736 N N . GLY A 1 93 ? 8.041 -10.364 -24.468 1.00 45.41 93 GLY A N 1
ATOM 737 C CA . GLY A 1 93 ? 9.440 -10.339 -24.017 1.00 45.41 93 GLY A CA 1
ATOM 738 C C . GLY A 1 93 ? 10.487 -11.006 -24.921 1.00 45.41 93 GLY A C 1
ATOM 739 O O . GLY A 1 93 ? 11.561 -11.344 -24.432 1.00 45.41 93 GLY A O 1
ATOM 740 N N . GLY A 1 94 ? 10.227 -11.218 -26.220 1.00 45.59 94 GLY A N 1
ATOM 741 C CA . GLY A 1 94 ? 11.086 -12.092 -27.039 1.00 45.59 94 GLY A CA 1
ATOM 742 C C . GLY A 1 94 ? 11.905 -11.504 -28.199 1.00 45.59 94 GLY A C 1
ATOM 743 O O . GLY A 1 94 ? 12.761 -12.225 -28.715 1.00 45.59 94 GLY A O 1
ATOM 744 N N . GLY A 1 95 ? 11.672 -10.276 -28.682 1.00 50.09 95 GLY A N 1
ATOM 745 C CA . GLY A 1 95 ? 12.314 -9.835 -29.933 1.00 50.09 95 GLY A CA 1
ATOM 746 C C . GLY A 1 95 ? 12.469 -8.329 -30.135 1.00 50.09 95 GLY A C 1
ATOM 747 O O . GLY A 1 95 ? 11.559 -7.546 -29.863 1.00 50.09 95 GLY A O 1
ATOM 748 N N . TYR A 1 96 ? 13.624 -7.947 -30.685 1.00 56.81 96 TYR A N 1
ATOM 749 C CA . TYR A 1 96 ? 13.958 -6.578 -31.084 1.00 56.81 96 TYR A CA 1
ATOM 750 C C . TYR A 1 96 ? 13.803 -6.396 -32.596 1.00 56.81 96 TYR A C 1
ATOM 752 O O . TYR A 1 96 ? 14.099 -7.310 -33.369 1.00 56.81 96 TYR A O 1
ATOM 760 N N . SER A 1 97 ? 13.345 -5.218 -33.028 1.00 57.62 97 SER A N 1
ATOM 761 C CA . SER A 1 97 ? 13.033 -4.925 -34.439 1.00 57.62 97 SER A CA 1
ATOM 762 C C . SER A 1 97 ? 14.040 -4.011 -35.143 1.00 57.62 97 SER A C 1
ATOM 764 O O . SER A 1 97 ? 13.979 -3.849 -36.366 1.00 57.62 97 SER A O 1
ATOM 766 N N . ALA A 1 98 ? 14.941 -3.387 -34.384 1.00 64.75 98 ALA A N 1
ATOM 767 C CA . ALA A 1 98 ? 15.914 -2.432 -34.893 1.00 64.75 98 ALA A CA 1
ATOM 768 C C . ALA A 1 98 ? 17.121 -2.286 -33.959 1.00 64.75 98 ALA A C 1
ATOM 770 O O . ALA A 1 98 ? 17.030 -2.547 -32.760 1.00 64.75 98 ALA A O 1
ATOM 771 N N . LEU A 1 99 ? 18.236 -1.844 -34.538 1.00 68.06 99 LEU A N 1
ATOM 772 C CA . LEU A 1 99 ? 19.490 -1.532 -33.853 1.00 68.06 99 LEU A CA 1
ATOM 773 C C . LEU A 1 99 ? 19.709 -0.017 -33.871 1.00 68.06 99 LEU A C 1
ATOM 775 O O . LEU A 1 99 ? 19.424 0.622 -34.889 1.00 68.06 99 LEU A O 1
ATOM 779 N N . SER A 1 100 ? 20.246 0.542 -32.788 1.00 68.62 100 SER A N 1
ATOM 780 C CA . SER A 1 100 ? 20.667 1.943 -32.716 1.00 68.62 100 SER A CA 1
ATOM 781 C C . SER A 1 100 ? 22.144 2.065 -32.360 1.00 68.62 100 SER A C 1
ATOM 783 O O . SER A 1 100 ? 22.662 1.275 -31.577 1.00 68.62 100 SER A O 1
ATOM 785 N N . TYR A 1 101 ? 22.809 3.082 -32.900 1.00 71.75 101 TYR A N 1
ATOM 786 C CA . TYR A 1 101 ? 24.160 3.475 -32.512 1.00 71.75 101 TYR A CA 1
ATOM 787 C C . TYR A 1 101 ? 24.237 4.962 -32.239 1.00 71.75 101 TYR A C 1
ATOM 789 O O . TYR A 1 101 ? 23.778 5.754 -33.067 1.00 71.75 101 TYR A O 1
ATOM 797 N N . ASP A 1 102 ? 24.849 5.303 -31.110 1.00 71.19 102 ASP A N 1
ATOM 798 C CA . ASP A 1 102 ? 25.140 6.666 -30.693 1.00 71.19 102 ASP A CA 1
ATOM 799 C C . ASP A 1 102 ? 26.651 6.810 -30.452 1.00 71.19 102 ASP A C 1
ATOM 801 O O . ASP A 1 102 ? 27.221 6.197 -29.546 1.00 71.19 102 ASP A O 1
ATOM 805 N N . GLY A 1 103 ? 27.322 7.567 -31.318 1.00 73.69 103 GLY A N 1
ATOM 806 C CA . GLY A 1 103 ? 28.762 7.791 -31.252 1.00 73.69 103 GLY A CA 1
ATOM 807 C C . GLY A 1 103 ? 29.194 8.950 -32.140 1.00 73.69 103 GLY A C 1
ATOM 808 O O . GLY A 1 103 ? 28.598 10.023 -32.110 1.00 73.69 103 GLY A O 1
ATOM 809 N N . ASP A 1 104 ? 30.225 8.749 -32.968 1.00 80.06 104 ASP A N 1
ATOM 810 C CA . ASP A 1 104 ? 30.684 9.785 -33.914 1.00 80.06 104 ASP A CA 1
ATOM 811 C C . ASP A 1 104 ? 29.610 10.155 -34.962 1.00 80.06 104 ASP A C 1
ATOM 813 O O . ASP A 1 104 ? 29.720 11.173 -35.644 1.00 80.06 104 ASP A O 1
ATOM 817 N N . TYR A 1 105 ? 28.576 9.323 -35.081 1.00 82.62 105 TYR A N 1
ATOM 818 C CA . TYR A 1 105 ? 27.366 9.492 -35.875 1.00 82.62 105 TYR A CA 1
ATOM 819 C C . TYR A 1 105 ? 26.205 8.787 -35.169 1.00 82.62 105 TYR A C 1
ATOM 821 O O . TYR A 1 105 ? 26.440 7.911 -34.333 1.00 82.62 105 TYR A O 1
ATOM 829 N N . LYS A 1 106 ? 24.961 9.101 -35.555 1.00 80.94 106 LYS A N 1
ATOM 830 C CA . LYS A 1 106 ? 23.788 8.345 -35.096 1.00 80.94 106 LYS A CA 1
ATOM 831 C C . LYS A 1 106 ? 23.168 7.518 -36.211 1.00 80.94 106 LYS A C 1
ATOM 833 O O . LYS A 1 106 ? 22.951 8.006 -37.322 1.00 80.94 106 LYS A O 1
ATOM 838 N N . LEU A 1 107 ? 22.861 6.259 -35.921 1.00 82.06 107 LEU A N 1
ATOM 839 C CA . LEU A 1 107 ? 22.280 5.329 -36.888 1.00 82.06 107 LEU A CA 1
ATOM 840 C C . LEU A 1 107 ? 21.152 4.531 -36.246 1.00 82.06 107 LEU A C 1
ATOM 842 O O . LEU A 1 107 ? 21.347 3.952 -35.186 1.00 82.06 107 LEU A O 1
ATOM 846 N N . VAL A 1 108 ? 20.008 4.449 -36.925 1.00 79.75 108 VAL A N 1
ATOM 847 C CA . VAL A 1 108 ? 18.961 3.463 -36.632 1.00 79.75 108 VAL A CA 1
ATOM 848 C C . VAL A 1 108 ? 18.797 2.553 -37.841 1.00 79.75 108 VAL A C 1
ATOM 850 O O . VAL A 1 108 ? 18.538 3.032 -38.948 1.00 79.75 108 VAL A O 1
ATOM 853 N N . PHE A 1 109 ? 18.940 1.246 -37.638 1.00 78.38 109 PHE A N 1
ATOM 854 C CA . PHE A 1 109 ? 18.847 0.229 -38.681 1.00 78.38 109 PHE A CA 1
ATOM 855 C C . PHE A 1 109 ? 17.721 -0.764 -38.378 1.00 78.38 109 PHE A C 1
ATOM 857 O O . PHE A 1 109 ? 17.784 -1.511 -37.403 1.00 78.38 109 PHE A O 1
ATOM 864 N N . PHE A 1 110 ? 16.703 -0.800 -39.238 1.00 75.06 110 PHE A N 1
ATOM 865 C CA . PHE A 1 110 ? 15.611 -1.768 -39.154 1.00 75.06 110 PHE A CA 1
ATOM 866 C C . PHE A 1 110 ? 15.901 -2.999 -40.013 1.00 75.06 110 PHE A C 1
ATOM 868 O O . PHE A 1 110 ? 16.238 -2.884 -41.193 1.00 75.06 110 PHE A O 1
ATOM 875 N N . SER A 1 111 ? 15.682 -4.183 -39.439 1.00 63.09 111 SER A N 1
ATOM 876 C CA . SER A 1 111 ? 15.784 -5.472 -40.141 1.00 63.09 111 SER A CA 1
ATOM 877 C C . SER A 1 111 ? 14.675 -5.692 -41.183 1.00 63.09 111 SER A C 1
ATOM 879 O O . SER A 1 111 ? 14.789 -6.563 -42.039 1.00 63.09 111 SER A O 1
ATOM 881 N N . TRP A 1 112 ? 13.621 -4.880 -41.147 1.00 66.75 112 TRP A N 1
ATOM 882 C CA . TRP A 1 112 ? 12.419 -4.971 -41.971 1.00 66.75 112 TRP A CA 1
ATOM 883 C C . TRP A 1 112 ? 11.979 -3.575 -42.427 1.00 66.75 112 TRP A C 1
ATOM 885 O O . TRP A 1 112 ? 12.518 -2.554 -41.994 1.00 66.75 112 TRP A O 1
ATOM 895 N N . GLY A 1 113 ? 11.021 -3.515 -43.353 1.00 70.62 113 GLY A N 1
ATOM 896 C CA . GLY A 1 113 ? 10.434 -2.241 -43.768 1.00 70.62 113 GLY A CA 1
ATOM 897 C C . GLY A 1 113 ? 9.598 -1.651 -42.635 1.00 70.62 113 GLY A C 1
ATOM 898 O O . GLY A 1 113 ? 8.632 -2.274 -42.204 1.00 70.62 113 GLY A O 1
ATOM 899 N N . TYR A 1 114 ? 9.932 -0.448 -42.183 1.00 72.94 114 TYR A N 1
ATOM 900 C CA . TYR A 1 114 ? 9.203 0.314 -41.168 1.00 72.94 114 TYR A CA 1
ATOM 901 C C . TYR A 1 114 ? 7.716 0.475 -41.533 1.00 72.94 114 TYR A C 1
ATOM 903 O O . TYR A 1 114 ? 6.840 0.519 -40.671 1.00 72.94 114 TYR A O 1
ATOM 911 N N . GLU A 1 115 ? 7.388 0.463 -42.826 1.00 70.38 115 GLU A N 1
ATOM 912 C CA . GLU A 1 115 ? 6.017 0.493 -43.334 1.00 70.38 115 GLU A CA 1
ATOM 913 C C . GLU A 1 115 ? 5.181 -0.738 -42.955 1.00 70.38 115 GLU A C 1
ATOM 915 O O . GLU A 1 115 ? 3.961 -0.715 -43.145 1.00 70.38 115 GLU A O 1
ATOM 920 N N . ALA A 1 116 ? 5.796 -1.805 -42.443 1.00 69.06 116 ALA A N 1
ATOM 921 C CA . ALA A 1 116 ? 5.109 -2.998 -41.963 1.00 69.06 116 ALA A CA 1
ATOM 922 C C . ALA A 1 116 ? 4.596 -2.868 -40.515 1.00 69.06 116 ALA A C 1
ATOM 924 O O . ALA A 1 116 ? 3.776 -3.689 -40.104 1.00 69.06 116 ALA A O 1
ATOM 925 N N . ILE A 1 117 ? 4.990 -1.823 -39.773 1.00 69.94 117 ILE A N 1
ATOM 926 C CA . ILE A 1 117 ? 4.449 -1.524 -38.437 1.00 69.94 117 ILE A CA 1
ATOM 927 C C . ILE A 1 117 ? 3.001 -1.056 -38.584 1.00 69.94 117 ILE A C 1
ATOM 929 O O . ILE A 1 117 ? 2.715 -0.109 -39.324 1.00 69.94 117 ILE A O 1
ATOM 933 N N . LEU A 1 118 ? 2.069 -1.733 -37.922 1.00 65.38 118 LEU A N 1
ATOM 934 C CA . LEU A 1 118 ? 0.639 -1.432 -37.995 1.00 65.38 118 LEU A CA 1
ATOM 935 C C . LEU A 1 118 ? 0.243 -0.443 -36.890 1.00 65.38 118 LEU A C 1
ATOM 937 O O . LEU A 1 118 ? 0.720 -0.555 -35.770 1.00 65.38 118 LEU A O 1
ATOM 941 N N . ASN A 1 119 ? -0.653 0.502 -37.193 1.00 63.25 119 ASN A N 1
ATOM 942 C CA . ASN A 1 119 ? -1.158 1.478 -36.209 1.00 63.25 119 ASN A CA 1
ATOM 943 C C . ASN A 1 119 ? -2.271 0.928 -35.305 1.00 63.25 119 ASN A C 1
ATOM 945 O O . ASN A 1 119 ? -2.740 1.634 -34.422 1.00 63.25 119 ASN A O 1
ATOM 949 N N . ASP A 1 120 ? -2.738 -0.291 -35.556 1.00 65.81 120 ASP A N 1
ATOM 950 C CA . ASP A 1 120 ? -3.888 -0.911 -34.898 1.00 65.81 120 ASP A CA 1
ATOM 951 C C . ASP A 1 120 ? -3.543 -2.254 -34.232 1.00 65.81 120 ASP A C 1
ATOM 953 O O . ASP A 1 120 ? -4.427 -3.081 -33.997 1.00 65.81 120 ASP A O 1
ATOM 957 N N . SER A 1 121 ? -2.262 -2.490 -33.923 1.00 59.38 121 SER A N 1
ATOM 958 C CA . SER A 1 121 ? -1.841 -3.704 -33.224 1.00 59.38 121 SER A CA 1
ATOM 959 C C . SER A 1 121 ? -2.081 -3.598 -31.713 1.00 59.38 121 SER A C 1
ATOM 961 O O . SER A 1 121 ? -1.624 -2.640 -31.103 1.00 59.38 121 SER A O 1
ATOM 963 N N . PRO A 1 122 ? -2.709 -4.600 -31.071 1.00 55.12 122 PRO A N 1
ATOM 964 C CA . PRO A 1 122 ? -2.803 -4.676 -29.612 1.00 55.12 122 PRO A CA 1
ATOM 965 C C . PRO A 1 122 ? -1.520 -5.204 -28.945 1.00 55.12 122 PRO A C 1
ATOM 967 O O . PRO A 1 122 ? -1.491 -5.369 -27.731 1.00 55.12 122 PRO A O 1
ATOM 970 N N . HIS A 1 123 ? -0.493 -5.541 -29.730 1.00 51.47 123 HIS A N 1
ATOM 971 C CA . HIS A 1 123 ? 0.734 -6.188 -29.251 1.00 51.47 123 HIS A CA 1
ATOM 972 C C . HIS A 1 123 ? 2.008 -5.387 -29.538 1.00 51.47 123 HIS A C 1
ATOM 974 O O . HIS A 1 123 ? 3.078 -5.786 -29.085 1.00 51.47 123 HIS A O 1
ATOM 980 N N . TYR A 1 124 ? 1.902 -4.304 -30.314 1.00 58.38 124 TYR A N 1
ATOM 981 C CA . TYR A 1 124 ? 3.035 -3.528 -30.818 1.00 58.38 124 TYR A CA 1
ATOM 982 C C . TYR A 1 124 ? 2.757 -2.040 -30.642 1.00 58.38 124 TYR A C 1
ATOM 984 O O . TYR A 1 124 ? 1.610 -1.619 -30.775 1.00 58.38 124 TYR A O 1
ATOM 992 N N . GLU A 1 125 ? 3.813 -1.260 -30.434 1.00 61.03 125 GLU A N 1
ATOM 993 C CA . GLU A 1 125 ? 3.754 0.195 -30.566 1.00 61.03 125 GLU A CA 1
ATOM 994 C C . GLU A 1 125 ? 3.282 0.590 -31.970 1.00 61.03 125 GLU A C 1
ATOM 996 O O . GLU A 1 125 ? 3.569 -0.078 -32.974 1.00 61.03 125 GLU A O 1
ATOM 1001 N N . THR A 1 126 ? 2.541 1.689 -32.046 1.00 68.94 126 THR A N 1
ATOM 1002 C CA . THR A 1 126 ? 2.069 2.248 -33.306 1.00 68.94 126 THR A CA 1
ATOM 1003 C C . THR A 1 126 ? 3.239 2.773 -34.131 1.00 68.94 126 THR A C 1
ATOM 1005 O O . THR A 1 126 ? 4.310 3.133 -33.639 1.00 68.94 126 THR A O 1
ATOM 1008 N N . ARG A 1 127 ? 3.026 2.868 -35.441 1.00 74.50 127 ARG A N 1
ATOM 1009 C CA . ARG A 1 127 ? 4.017 3.402 -36.375 1.00 74.50 127 ARG A CA 1
ATOM 1010 C C . ARG A 1 127 ? 4.441 4.828 -36.011 1.00 74.50 127 ARG A C 1
ATOM 1012 O O . ARG A 1 127 ? 5.610 5.163 -36.178 1.00 74.50 127 ARG A O 1
ATOM 1019 N N . ASP A 1 128 ? 3.504 5.648 -35.538 1.00 70.94 128 ASP A N 1
ATOM 1020 C CA . ASP A 1 128 ? 3.774 7.041 -35.176 1.00 70.94 128 ASP A CA 1
ATOM 1021 C C . ASP A 1 128 ? 4.615 7.140 -33.889 1.00 70.94 128 ASP A C 1
ATOM 1023 O O . ASP A 1 128 ? 5.545 7.947 -33.837 1.00 70.94 128 ASP A O 1
ATOM 1027 N N . GLU A 1 129 ? 4.369 6.280 -32.896 1.00 66.00 129 GLU A N 1
ATOM 1028 C CA . GLU A 1 129 ? 5.191 6.178 -31.676 1.00 66.00 129 GLU A CA 1
ATOM 1029 C C . GLU A 1 129 ? 6.623 5.748 -32.012 1.00 66.00 129 GLU A C 1
ATOM 1031 O O . GLU A 1 129 ? 7.585 6.427 -31.640 1.00 66.00 129 GLU A O 1
ATOM 1036 N N . VAL A 1 130 ? 6.771 4.693 -32.822 1.00 71.00 130 VAL A N 1
ATOM 1037 C CA . VAL A 1 130 ? 8.086 4.199 -33.253 1.00 71.00 130 VAL A CA 1
ATOM 1038 C C . VAL A 1 130 ? 8.848 5.269 -34.039 1.00 71.00 130 VAL A C 1
ATOM 1040 O O . VAL A 1 130 ? 10.022 5.516 -33.772 1.00 71.00 130 VAL A O 1
ATOM 1043 N N . LEU A 1 131 ? 8.203 5.959 -34.985 1.00 75.81 131 LEU A N 1
ATOM 1044 C CA . LEU A 1 131 ? 8.861 7.025 -35.746 1.00 75.81 131 LEU A CA 1
ATOM 1045 C C . LEU A 1 131 ? 9.287 8.192 -34.876 1.00 75.81 131 LEU A C 1
ATOM 1047 O O . LEU A 1 131 ? 10.362 8.747 -35.094 1.00 75.81 131 LEU A O 1
ATOM 1051 N N . THR A 1 132 ? 8.448 8.588 -33.924 1.00 68.81 132 THR A N 1
ATOM 1052 C CA . THR A 1 132 ? 8.760 9.743 -33.086 1.00 68.81 132 THR A CA 1
ATOM 1053 C C . THR A 1 132 ? 9.979 9.456 -32.219 1.00 68.81 132 THR A C 1
ATOM 1055 O O . THR A 1 132 ? 10.889 10.280 -32.165 1.00 68.81 132 THR A O 1
ATOM 1058 N N . ARG A 1 133 ? 10.080 8.243 -31.670 1.00 68.88 133 ARG A N 1
ATOM 1059 C CA . ARG A 1 133 ? 11.276 7.778 -30.957 1.00 68.88 133 ARG A CA 1
ATOM 1060 C C . ARG A 1 133 ? 12.519 7.703 -31.850 1.00 68.88 133 ARG A C 1
ATOM 1062 O O . ARG A 1 133 ? 13.588 8.134 -31.431 1.00 68.88 133 ARG A O 1
ATOM 1069 N N . ILE A 1 134 ? 12.400 7.233 -33.098 1.00 75.25 134 ILE A N 1
ATOM 1070 C CA . ILE A 1 134 ? 13.515 7.247 -34.071 1.00 75.25 134 ILE A CA 1
ATOM 1071 C C . ILE A 1 134 ? 13.994 8.677 -34.321 1.00 75.25 134 ILE A C 1
ATOM 1073 O O . ILE A 1 134 ? 15.193 8.949 -34.336 1.00 75.25 134 ILE A O 1
ATOM 1077 N N . LEU A 1 135 ? 13.061 9.597 -34.552 1.00 74.81 135 LEU A N 1
ATOM 1078 C CA . LEU A 1 135 ? 13.380 10.991 -34.832 1.00 74.81 135 LEU A CA 1
ATOM 1079 C C . LEU A 1 135 ? 13.981 11.691 -33.611 1.00 74.81 135 LEU A C 1
ATOM 1081 O O . LEU A 1 135 ? 14.854 12.538 -33.787 1.00 74.81 135 LEU A O 1
ATOM 1085 N N . PHE A 1 136 ? 13.568 11.314 -32.402 1.00 65.31 136 PHE A N 1
ATOM 1086 C CA . PHE A 1 136 ? 14.191 11.771 -31.167 1.00 65.31 136 PHE A CA 1
ATOM 1087 C C . PHE A 1 136 ? 15.620 11.254 -31.023 1.00 65.31 136 PHE A C 1
ATOM 1089 O O . PHE A 1 136 ? 16.539 12.056 -30.900 1.00 65.31 136 PHE A O 1
ATOM 1096 N N . PHE A 1 137 ? 15.819 9.936 -31.135 1.00 70.62 137 PHE A N 1
ATOM 1097 C CA . PHE A 1 137 ? 17.144 9.322 -31.067 1.00 70.62 137 PHE A CA 1
ATOM 1098 C C . PHE A 1 137 ? 18.126 10.004 -32.026 1.00 70.62 137 PHE A C 1
ATOM 1100 O O . PHE A 1 137 ? 19.254 10.318 -31.661 1.00 70.62 137 PHE A O 1
ATOM 1107 N N . LEU A 1 138 ? 17.672 10.288 -33.249 1.00 78.50 138 LEU A N 1
ATOM 1108 C CA . LEU A 1 138 ? 18.447 10.950 -34.296 1.00 78.50 138 LEU A CA 1
ATOM 1109 C C . LEU A 1 138 ? 18.572 12.474 -34.123 1.00 78.50 138 LEU A C 1
ATOM 1111 O O . LEU A 1 138 ? 18.887 13.146 -35.106 1.00 78.50 138 LEU A O 1
ATOM 1115 N N . ASP A 1 139 ? 18.287 13.039 -32.946 1.00 73.94 139 ASP A N 1
ATOM 1116 C CA . ASP A 1 139 ? 18.278 14.485 -32.653 1.00 73.94 139 ASP A CA 1
ATOM 1117 C C . ASP A 1 139 ? 17.530 15.318 -33.714 1.00 73.94 139 ASP A C 1
ATOM 1119 O O . ASP A 1 139 ? 17.818 16.495 -33.954 1.00 73.94 139 ASP A O 1
ATOM 1123 N N . ALA A 1 140 ? 16.594 14.693 -34.431 1.00 67.94 140 ALA A N 1
ATOM 1124 C CA . ALA A 1 140 ? 15.897 15.306 -35.551 1.00 67.94 140 ALA A CA 1
ATOM 1125 C C . ALA A 1 140 ? 14.723 16.163 -35.063 1.00 67.94 140 ALA A C 1
ATOM 1127 O O . ALA A 1 140 ? 14.156 16.933 -35.845 1.00 67.94 140 ALA A O 1
ATOM 1128 N N . TRP A 1 141 ? 14.344 16.011 -33.791 1.00 59.09 141 TRP A N 1
ATOM 1129 C CA . TRP A 1 141 ? 13.312 16.763 -33.087 1.00 59.09 141 TRP A CA 1
ATOM 1130 C C . TRP A 1 141 ? 13.916 17.400 -31.830 1.00 59.09 141 TRP A C 1
ATOM 1132 O O . TRP A 1 141 ? 14.738 16.799 -31.149 1.00 59.09 141 TRP A O 1
ATOM 1142 N N . VAL A 1 142 ? 13.520 18.643 -31.551 1.00 56.19 142 VAL A N 1
ATOM 1143 C CA . VAL A 1 142 ? 13.863 19.351 -30.310 1.00 56.19 142 VAL A CA 1
ATOM 1144 C C . VAL A 1 142 ? 12.923 18.838 -29.224 1.00 56.19 142 VAL A C 1
ATOM 1146 O O . VAL A 1 142 ? 11.721 18.910 -29.465 1.00 56.19 142 VAL A O 1
ATOM 1149 N N . GLU A 1 143 ? 13.492 18.344 -28.114 1.00 57.06 143 GLU A N 1
ATOM 1150 C CA . GLU A 1 143 ? 12.858 17.932 -26.842 1.00 57.06 143 GLU A CA 1
ATOM 1151 C C . GLU A 1 143 ? 11.385 17.506 -27.012 1.00 57.06 143 GLU A C 1
ATOM 1153 O O . GLU A 1 143 ? 10.496 18.372 -27.025 1.00 57.06 143 GLU A O 1
ATOM 1158 N N . PRO A 1 144 ? 11.093 16.204 -27.211 1.00 58.75 144 PRO A N 1
ATOM 1159 C CA . PRO A 1 144 ? 9.720 15.733 -27.250 1.00 58.75 144 PRO A CA 1
ATOM 1160 C C . PRO A 1 144 ? 9.017 16.180 -25.965 1.00 58.75 144 PRO A C 1
ATOM 1162 O O . PRO A 1 144 ? 9.673 16.308 -24.932 1.00 58.75 144 PRO A O 1
ATOM 1165 N N . PRO A 1 145 ? 7.701 16.444 -26.000 1.00 69.50 145 PRO A N 1
ATOM 1166 C CA . PRO A 1 145 ? 6.960 16.611 -24.763 1.00 69.50 145 PRO A CA 1
ATOM 1167 C C . PRO A 1 145 ? 7.221 15.376 -23.897 1.00 69.50 145 PRO A C 1
ATOM 1169 O O . PRO A 1 145 ? 6.903 14.252 -24.280 1.00 69.50 145 PRO A O 1
ATOM 1172 N N . CYS A 1 146 ? 7.913 15.619 -22.796 1.00 77.31 146 CYS A N 1
ATOM 1173 C CA . CYS A 1 146 ? 8.193 14.684 -21.736 1.00 77.31 146 CYS A CA 1
ATOM 1174 C C . CYS A 1 146 ? 8.015 15.510 -20.473 1.00 77.31 146 CYS A C 1
ATOM 1176 O O . CYS A 1 146 ? 8.756 16.468 -20.229 1.00 77.31 146 CYS A O 1
ATOM 1178 N N . VAL A 1 147 ? 6.920 15.260 -19.772 1.00 90.12 147 VAL A N 1
ATOM 1179 C CA . VAL A 1 147 ? 6.836 15.649 -18.376 1.00 90.12 147 VAL A CA 1
ATOM 1180 C C . VAL A 1 147 ? 7.667 14.614 -17.647 1.00 90.12 147 VAL A C 1
ATOM 1182 O O . VAL A 1 147 ? 7.287 13.453 -17.637 1.00 90.12 147 VAL A O 1
ATOM 1185 N N . ASP A 1 148 ? 8.826 15.066 -17.198 1.00 90.62 148 ASP A N 1
ATOM 1186 C CA . ASP A 1 148 ? 9.894 14.320 -16.544 1.00 90.62 148 ASP A CA 1
ATOM 1187 C C . ASP A 1 148 ? 10.197 15.130 -15.279 1.00 90.62 148 ASP A C 1
ATOM 1189 O O . ASP A 1 148 ? 10.738 16.248 -15.352 1.00 90.62 148 ASP A O 1
ATOM 1193 N N . SER A 1 149 ? 9.665 14.665 -14.152 1.00 94.69 149 SER A N 1
ATOM 1194 C CA . SER A 1 149 ? 9.692 15.409 -12.894 1.00 94.69 149 SER A CA 1
ATOM 1195 C C . SER A 1 149 ? 11.068 15.400 -12.232 1.00 94.69 149 SER A C 1
ATOM 1197 O O . SER A 1 149 ? 11.450 16.406 -11.613 1.00 94.69 149 SER A O 1
ATOM 1199 N N . ASP A 1 150 ? 11.838 14.329 -12.392 1.00 90.75 150 ASP A N 1
ATOM 1200 C CA . ASP A 1 150 ? 13.127 14.137 -11.729 1.00 90.75 150 ASP A CA 1
ATOM 1201 C C . ASP A 1 150 ? 14.350 14.429 -12.630 1.00 90.75 150 ASP A C 1
ATOM 1203 O O . ASP A 1 150 ? 15.460 14.670 -12.132 1.00 90.75 150 ASP A O 1
ATOM 1207 N N . GLY A 1 151 ? 14.131 14.556 -13.938 1.00 89.25 151 GLY A N 1
ATOM 1208 C CA . GLY A 1 151 ? 15.112 14.899 -14.958 1.00 89.25 151 GLY A CA 1
ATOM 1209 C C . GLY A 1 151 ? 15.991 13.734 -15.407 1.00 89.25 151 GLY A C 1
ATOM 1210 O O . GLY A 1 151 ? 17.117 13.998 -15.861 1.00 89.25 151 GLY A O 1
ATOM 1211 N N . ASP A 1 152 ? 15.563 12.486 -15.226 1.00 82.75 152 ASP A N 1
ATOM 1212 C CA . ASP A 1 152 ? 16.335 11.288 -15.565 1.00 82.75 152 ASP A CA 1
ATOM 1213 C C . ASP A 1 152 ? 16.259 10.879 -17.049 1.00 82.75 152 ASP A C 1
ATOM 1215 O O . ASP A 1 152 ? 17.119 10.129 -17.533 1.00 82.75 152 ASP A O 1
ATOM 1219 N N . GLY A 1 153 ? 15.335 11.485 -17.801 1.00 83.38 153 GLY A N 1
ATOM 1220 C CA . GLY A 1 153 ? 15.105 11.245 -19.223 1.00 83.38 153 GLY A CA 1
ATOM 1221 C C . GLY A 1 153 ? 13.914 10.336 -19.537 1.00 83.38 153 GLY A C 1
ATOM 1222 O O . GLY A 1 153 ? 13.641 10.112 -20.727 1.00 83.38 153 GLY A O 1
ATOM 1223 N N . TYR A 1 154 ? 13.206 9.846 -18.520 1.00 85.00 154 TYR A N 1
ATOM 1224 C CA . TYR A 1 154 ? 11.947 9.117 -18.617 1.00 85.00 154 TYR A CA 1
ATOM 1225 C C . TYR A 1 154 ? 10.779 10.013 -18.185 1.00 85.00 154 TYR A C 1
ATOM 1227 O O . TYR A 1 154 ? 10.950 11.075 -17.602 1.00 85.00 154 TYR A O 1
ATOM 1235 N N . GLY A 1 155 ? 9.572 9.673 -18.631 1.00 90.06 155 GLY A N 1
ATOM 1236 C CA . GLY A 1 155 ? 8.399 10.523 -18.469 1.00 90.06 155 GLY A CA 1
ATOM 1237 C C . GLY A 1 155 ? 7.404 9.992 -17.457 1.00 90.06 155 GLY A C 1
ATOM 1238 O O . GLY A 1 155 ? 6.983 8.840 -17.551 1.00 90.06 155 GLY A O 1
ATOM 1239 N N . ASP A 1 156 ? 6.900 10.882 -16.612 1.00 91.31 156 ASP A N 1
ATOM 1240 C CA . ASP A 1 156 ? 5.837 10.634 -15.648 1.00 91.31 156 ASP A CA 1
ATOM 1241 C C . ASP A 1 156 ? 4.612 9.962 -16.301 1.00 91.31 156 ASP A C 1
ATOM 1243 O O . ASP A 1 156 ? 4.117 10.363 -17.369 1.00 91.31 156 ASP A O 1
ATOM 1247 N N . ALA A 1 157 ? 4.055 8.956 -15.628 1.00 87.81 157 ALA A N 1
ATOM 1248 C CA . ALA A 1 157 ? 2.826 8.305 -16.065 1.00 87.81 157 ALA A CA 1
ATOM 1249 C C . ALA A 1 157 ? 1.627 9.282 -16.081 1.00 87.81 157 ALA A C 1
ATOM 1251 O O . ALA A 1 157 ? 1.559 10.266 -15.349 1.00 87.81 157 ALA A O 1
ATOM 1252 N N . GLY A 1 158 ? 0.620 9.009 -16.921 1.00 84.94 158 GLY A N 1
ATOM 1253 C CA . GLY A 1 158 ? -0.611 9.816 -16.969 1.00 84.94 158 GLY A CA 1
ATOM 1254 C C . GLY A 1 158 ? -0.533 11.097 -17.811 1.00 84.94 158 GLY A C 1
ATOM 1255 O O . GLY A 1 158 ? -1.541 11.797 -17.941 1.00 84.94 158 GLY A O 1
ATOM 1256 N N . HIS A 1 159 ? 0.606 11.359 -18.451 1.00 82.00 159 HIS A N 1
ATOM 1257 C CA . HIS A 1 159 ? 0.80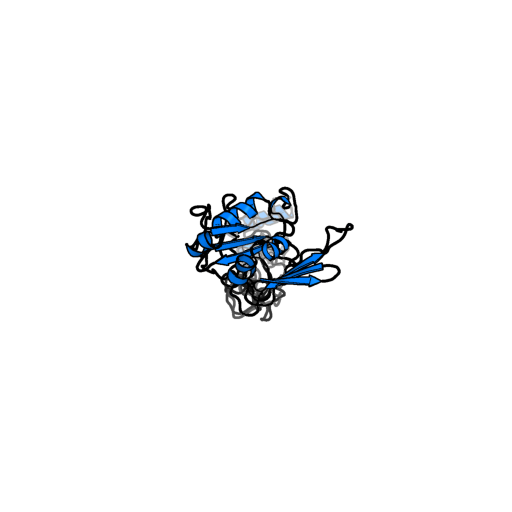3 12.451 -19.401 1.00 82.00 159 HIS A CA 1
ATOM 1258 C C . HIS A 1 159 ? 0.631 11.962 -20.849 1.00 82.00 159 HIS A C 1
ATOM 1260 O O . HIS A 1 159 ? 1.568 11.429 -21.438 1.00 82.00 159 HIS A O 1
ATOM 1266 N N . PRO A 1 160 ? -0.556 12.112 -21.476 1.00 74.50 160 PRO A N 1
ATOM 1267 C CA . PRO A 1 160 ? -0.806 11.616 -22.836 1.00 74.50 160 PRO A CA 1
ATOM 1268 C C . PRO A 1 160 ? -0.001 12.351 -23.917 1.00 74.50 160 PRO A C 1
ATOM 1270 O O . PRO A 1 160 ? 0.032 11.916 -25.067 1.00 74.50 160 PRO A O 1
ATOM 1273 N N . GLU A 1 161 ? 0.584 13.500 -23.584 1.00 73.94 161 GLU A N 1
ATOM 1274 C CA . GLU A 1 161 ? 1.558 14.200 -24.409 1.00 73.94 161 GLU A CA 1
ATOM 1275 C C . GLU A 1 161 ? 2.949 13.562 -24.384 1.00 73.94 161 GLU A C 1
ATOM 1277 O O . GLU A 1 161 ? 3.721 13.879 -25.285 1.00 73.94 161 GLU A O 1
ATOM 1282 N N . ASN A 1 162 ? 3.269 12.699 -23.409 1.00 76.00 162 ASN A N 1
ATOM 1283 C CA . ASN A 1 162 ? 4.598 12.113 -23.277 1.00 76.00 162 ASN A CA 1
ATOM 1284 C C . ASN A 1 162 ? 4.930 11.239 -24.489 1.00 76.00 162 ASN A C 1
ATOM 1286 O O . ASN A 1 162 ? 4.148 10.382 -24.902 1.00 76.00 162 ASN A O 1
ATOM 1290 N N . VAL A 1 163 ? 6.108 11.475 -25.071 1.00 70.88 163 VAL A N 1
ATOM 1291 C CA . VAL A 1 163 ? 6.656 10.647 -26.163 1.00 70.88 163 VAL A CA 1
ATOM 1292 C C . VAL A 1 163 ? 7.950 9.924 -25.767 1.00 70.88 163 VAL A C 1
ATOM 1294 O O . VAL A 1 163 ? 8.453 9.080 -26.513 1.00 70.88 163 VAL A O 1
ATOM 1297 N N . CYS A 1 164 ? 8.485 10.252 -24.594 1.00 73.75 164 CYS A N 1
ATOM 1298 C CA . CYS A 1 164 ? 9.529 9.499 -23.908 1.00 73.75 164 CYS A CA 1
ATOM 1299 C C . CYS A 1 164 ? 8.988 8.157 -23.377 1.00 73.75 164 CYS A C 1
ATOM 1301 O O . CYS A 1 164 ? 7.784 7.890 -23.428 1.00 73.75 164 CYS A O 1
ATOM 1303 N N . MET A 1 165 ? 9.894 7.275 -22.950 1.00 82.31 165 MET A N 1
ATOM 1304 C CA . MET A 1 165 ? 9.512 6.054 -22.233 1.00 82.31 165 MET A CA 1
ATOM 1305 C C . MET A 1 165 ? 8.943 6.428 -20.860 1.00 82.31 165 MET A C 1
ATOM 1307 O O . MET A 1 165 ? 9.283 7.487 -20.344 1.00 82.31 165 MET A O 1
ATOM 1311 N N . THR A 1 166 ? 8.054 5.599 -20.312 1.00 87.25 166 THR A N 1
ATOM 1312 C CA . THR A 1 166 ? 7.489 5.827 -18.976 1.00 87.25 166 THR A CA 1
ATOM 1313 C C . THR A 1 166 ? 8.569 5.647 -17.919 1.00 87.25 166 THR A C 1
ATOM 1315 O O . THR A 1 166 ? 9.352 4.708 -18.033 1.00 87.25 166 THR A O 1
ATOM 1318 N N . ASP A 1 167 ? 8.576 6.534 -16.935 1.00 92.12 167 ASP A N 1
ATOM 1319 C CA . ASP A 1 167 ? 9.424 6.473 -15.751 1.00 92.12 167 ASP A CA 1
ATOM 1320 C C . ASP A 1 167 ? 8.806 5.558 -14.683 1.00 92.12 167 ASP A C 1
ATOM 1322 O O . ASP A 1 167 ? 7.630 5.725 -14.334 1.00 92.12 167 ASP A O 1
ATOM 1326 N N . ASN A 1 168 ? 9.582 4.590 -14.193 1.00 94.81 168 ASN A N 1
ATOM 1327 C CA . ASN A 1 168 ? 9.192 3.699 -13.100 1.00 94.81 168 ASN A CA 1
ATOM 1328 C C . ASN A 1 168 ? 9.486 4.271 -11.697 1.00 94.81 168 ASN A C 1
ATOM 1330 O O . ASN A 1 168 ? 9.054 3.677 -10.713 1.00 94.81 168 ASN A O 1
ATOM 1334 N N . CYS A 1 169 ? 10.134 5.437 -11.588 1.00 96.94 169 CYS A N 1
ATOM 1335 C CA . CYS A 1 169 ? 10.269 6.218 -10.357 1.00 96.94 169 CYS A CA 1
ATOM 1336 C C . CYS A 1 169 ? 10.151 7.744 -10.584 1.00 96.94 169 CYS A C 1
ATOM 1338 O O . CYS A 1 169 ? 11.092 8.466 -10.268 1.00 96.94 169 CYS A O 1
ATOM 1340 N N . PRO A 1 170 ? 8.964 8.281 -10.940 1.00 95.69 170 PRO A N 1
ATOM 1341 C CA . PRO A 1 170 ? 8.769 9.684 -11.366 1.00 95.69 170 PRO A CA 1
ATOM 1342 C C . PRO A 1 170 ? 9.312 10.795 -10.449 1.00 95.69 170 PRO A C 1
ATOM 1344 O O . PRO A 1 170 ? 9.513 11.934 -10.870 1.00 95.69 170 PRO A O 1
ATOM 1347 N N . ASP A 1 171 ? 9.488 10.499 -9.162 1.00 96.31 171 ASP A N 1
ATOM 1348 C CA . ASP A 1 171 ? 9.974 11.447 -8.158 1.00 96.31 171 ASP A CA 1
ATOM 1349 C C . ASP A 1 171 ? 11.453 11.218 -7.765 1.00 96.31 171 ASP A C 1
ATOM 1351 O O . ASP A 1 171 ? 11.999 11.982 -6.956 1.00 96.31 171 ASP A O 1
ATOM 1355 N N . ASN A 1 172 ? 12.120 10.184 -8.297 1.00 96.12 172 ASN A N 1
ATOM 1356 C CA . ASN A 1 172 ? 13.444 9.735 -7.864 1.00 96.12 172 ASN A CA 1
ATOM 1357 C C . ASN A 1 172 ? 14.378 9.412 -9.040 1.00 96.12 172 ASN A C 1
ATOM 1359 O O . ASN A 1 172 ? 14.389 8.286 -9.516 1.00 96.12 172 ASN A O 1
ATOM 1363 N N . TYR A 1 173 ? 15.294 10.346 -9.340 1.00 92.56 173 TYR A N 1
ATOM 1364 C CA . TYR A 1 173 ? 16.260 10.243 -10.447 1.00 92.56 173 TYR A CA 1
ATOM 1365 C C . TYR A 1 173 ? 16.930 8.861 -10.562 1.00 92.56 173 TYR A C 1
ATOM 1367 O O . TYR A 1 173 ? 17.889 8.569 -9.829 1.00 92.56 173 TYR A O 1
ATOM 1375 N N . ASN A 1 174 ? 16.486 8.046 -11.523 1.00 92.50 174 ASN A N 1
ATOM 1376 C CA . ASN A 1 174 ? 16.936 6.668 -11.734 1.00 92.50 174 ASN A CA 1
ATOM 1377 C C . ASN A 1 174 ? 17.138 6.330 -13.230 1.00 92.50 174 ASN A C 1
ATOM 1379 O O . ASN A 1 174 ? 16.539 5.396 -13.754 1.00 92.50 174 ASN A O 1
ATOM 1383 N N . PRO A 1 175 ? 18.124 6.941 -13.914 1.00 84.31 175 PRO A N 1
ATOM 1384 C CA . PRO A 1 175 ? 18.295 6.806 -15.367 1.00 84.31 175 PRO A CA 1
ATOM 1385 C C . PRO A 1 175 ? 18.604 5.380 -15.871 1.00 84.31 175 PRO A C 1
ATOM 1387 O O . PRO A 1 175 ? 18.656 5.161 -17.084 1.00 84.31 175 PRO A O 1
ATOM 1390 N N . SER A 1 176 ? 18.896 4.420 -14.981 1.00 86.06 176 SER A N 1
ATOM 1391 C CA . SER A 1 176 ? 19.017 2.999 -15.336 1.00 86.06 176 SER A CA 1
ATOM 1392 C C . SER A 1 176 ? 17.669 2.293 -15.472 1.00 86.06 176 SER A C 1
ATOM 1394 O O . SER A 1 176 ? 17.618 1.308 -16.206 1.00 86.06 176 SER A O 1
ATOM 1396 N N . GLN A 1 177 ? 16.616 2.806 -14.822 1.00 89.25 177 GLN A N 1
ATOM 1397 C CA . GLN A 1 177 ? 15.273 2.223 -14.773 1.00 89.25 177 GLN A CA 1
ATOM 1398 C C . GLN A 1 177 ? 15.325 0.732 -14.405 1.00 89.25 177 GLN A C 1
ATOM 1400 O O . GLN A 1 177 ? 14.667 -0.105 -15.022 1.00 89.25 177 GLN A O 1
ATOM 1405 N N . ASP A 1 178 ? 16.190 0.395 -13.442 1.00 90.06 178 ASP A N 1
ATOM 1406 C CA . ASP A 1 178 ? 16.265 -0.959 -12.905 1.00 90.06 178 ASP A CA 1
ATOM 1407 C C . ASP A 1 178 ? 14.935 -1.277 -12.196 1.00 90.06 178 ASP A C 1
ATOM 1409 O O . ASP A 1 178 ? 14.389 -0.426 -11.495 1.00 90.06 178 ASP A O 1
ATOM 1413 N N . ASP A 1 179 ? 14.410 -2.470 -12.451 1.00 93.00 179 ASP A N 1
ATOM 1414 C CA . ASP A 1 179 ? 13.158 -3.022 -11.921 1.00 93.00 179 ASP A CA 1
ATOM 1415 C C . ASP A 1 179 ? 13.367 -4.542 -11.876 1.00 93.00 179 ASP A C 1
ATOM 1417 O O . ASP A 1 179 ? 13.433 -5.225 -12.912 1.00 93.00 179 ASP A O 1
ATOM 1421 N N . TYR A 1 180 ? 13.671 -5.048 -10.687 1.00 92.94 180 TYR A N 1
ATOM 1422 C CA . TYR A 1 180 ? 14.161 -6.404 -10.493 1.00 92.94 180 TYR A CA 1
ATOM 1423 C C . TYR A 1 180 ? 13.051 -7.450 -10.611 1.00 92.94 180 TYR A C 1
ATOM 1425 O O . TYR A 1 180 ? 13.283 -8.526 -11.186 1.00 92.94 180 TYR A O 1
ATOM 1433 N N . ASP A 1 181 ? 11.873 -7.171 -10.064 1.00 90.12 181 ASP A N 1
ATOM 1434 C CA . ASP A 1 181 ? 10.755 -8.110 -9.988 1.00 90.12 181 ASP A CA 1
ATOM 1435 C C . ASP A 1 181 ? 9.680 -7.897 -11.070 1.00 90.12 181 ASP A C 1
ATOM 1437 O O . ASP A 1 181 ? 8.859 -8.798 -11.296 1.00 90.12 181 ASP A O 1
ATOM 1441 N N . LEU A 1 182 ? 9.818 -6.827 -11.860 1.00 94.31 182 LEU A N 1
ATOM 1442 C CA . LEU A 1 182 ? 9.032 -6.488 -13.043 1.00 94.31 182 LEU A CA 1
ATOM 1443 C C . LEU A 1 182 ? 7.588 -6.101 -12.720 1.00 94.31 182 LEU A C 1
ATOM 1445 O O . LEU A 1 182 ? 6.665 -6.533 -13.428 1.00 94.31 182 LEU A O 1
ATOM 1449 N N . ASP A 1 183 ? 7.394 -5.315 -11.664 1.00 93.44 183 ASP A N 1
ATOM 1450 C CA . ASP A 1 183 ? 6.091 -4.817 -11.225 1.00 93.44 183 ASP A CA 1
ATOM 1451 C C . ASP A 1 183 ? 5.753 -3.387 -11.697 1.00 93.44 183 ASP A C 1
ATOM 1453 O O . ASP A 1 183 ? 4.692 -2.860 -11.349 1.00 93.44 183 ASP A O 1
ATOM 1457 N N . ASP A 1 184 ? 6.600 -2.819 -12.562 1.00 94.12 184 ASP A N 1
ATOM 1458 C CA . ASP A 1 184 ? 6.542 -1.457 -13.106 1.00 94.12 184 ASP A CA 1
ATOM 1459 C C . ASP A 1 184 ? 6.914 -0.334 -12.102 1.00 94.12 184 ASP A C 1
ATOM 1461 O O . ASP A 1 184 ? 6.808 0.845 -12.462 1.00 94.12 184 ASP A O 1
ATOM 1465 N N . ILE A 1 185 ? 7.392 -0.663 -10.896 1.00 97.25 185 ILE A N 1
ATOM 1466 C CA . ILE A 1 185 ? 8.019 0.257 -9.934 1.00 97.25 185 ILE A CA 1
ATOM 1467 C C . ILE A 1 185 ? 9.538 0.030 -9.954 1.00 97.25 185 ILE A C 1
ATOM 1469 O O . ILE A 1 185 ? 10.028 -1.090 -10.006 1.00 97.25 185 ILE A O 1
ATOM 1473 N N . GLY A 1 186 ? 10.329 1.102 -10.006 1.00 97.06 186 GLY A N 1
ATOM 1474 C CA . GLY A 1 186 ? 11.785 0.961 -10.093 1.00 97.06 186 GLY A CA 1
ATOM 1475 C C . GLY A 1 186 ? 12.441 0.636 -8.751 1.00 97.06 186 GLY A C 1
ATOM 1476 O O . GLY A 1 186 ? 12.063 1.201 -7.729 1.00 97.06 186 GLY A O 1
ATOM 1477 N N . ASP A 1 187 ? 13.540 -0.130 -8.772 1.00 96.25 187 ASP A N 1
ATOM 1478 C CA . ASP A 1 187 ? 14.314 -0.564 -7.588 1.00 96.25 187 ASP A CA 1
ATOM 1479 C C . ASP A 1 187 ? 14.671 0.586 -6.616 1.00 96.25 187 ASP A C 1
ATOM 1481 O O . ASP A 1 187 ? 14.955 0.364 -5.439 1.00 96.25 187 ASP A O 1
ATOM 1485 N N . LEU A 1 188 ? 14.766 1.828 -7.115 1.00 97.25 188 LEU A N 1
ATOM 1486 C CA . LEU A 1 188 ? 15.109 3.001 -6.306 1.00 97.25 188 LEU A CA 1
ATOM 1487 C C . LEU A 1 188 ? 13.948 3.488 -5.426 1.00 97.25 188 LEU A C 1
ATOM 1489 O O . LEU A 1 188 ? 14.203 4.105 -4.388 1.00 97.25 188 LEU A O 1
ATOM 1493 N N . CYS A 1 189 ? 12.712 3.279 -5.867 1.00 97.44 189 CYS A N 1
ATOM 1494 C CA . CYS A 1 189 ? 11.494 3.749 -5.215 1.00 97.44 189 CYS A CA 1
ATOM 1495 C C . CYS A 1 189 ? 10.536 2.617 -4.828 1.00 97.44 189 CYS A C 1
ATOM 1497 O O . CYS A 1 189 ? 9.449 2.915 -4.345 1.00 97.44 189 CYS A O 1
ATOM 1499 N N . ASP A 1 190 ? 10.955 1.370 -5.023 1.00 98.38 190 ASP A N 1
ATOM 1500 C CA . ASP A 1 190 ? 10.232 0.166 -4.651 1.00 98.38 190 ASP A CA 1
ATOM 1501 C C . ASP A 1 190 ? 10.497 -0.210 -3.180 1.00 98.38 190 ASP A C 1
ATOM 1503 O O . ASP A 1 190 ? 11.644 -0.441 -2.774 1.00 98.38 190 ASP A O 1
ATOM 1507 N N . ASN A 1 191 ? 9.435 -0.259 -2.374 1.00 97.88 191 ASN A N 1
ATOM 1508 C CA . ASN A 1 191 ? 9.472 -0.693 -0.978 1.00 97.88 191 ASN A CA 1
ATOM 1509 C C . ASN A 1 191 ? 9.579 -2.223 -0.814 1.00 97.88 191 ASN A C 1
ATOM 1511 O O . ASN A 1 191 ? 9.789 -2.690 0.303 1.00 97.88 191 ASN A O 1
ATOM 1515 N N . CYS A 1 192 ? 9.522 -2.994 -1.906 1.00 97.69 192 CYS A N 1
ATOM 1516 C CA . CYS A 1 192 ? 9.709 -4.441 -1.947 1.00 97.69 192 CYS A CA 1
ATOM 1517 C C . CYS A 1 192 ? 10.462 -4.936 -3.198 1.00 97.69 192 CYS A C 1
ATOM 1519 O O . CYS A 1 192 ? 10.025 -5.883 -3.832 1.00 97.69 192 CYS A O 1
ATOM 1521 N N . ILE A 1 193 ? 11.692 -4.447 -3.419 1.00 97.81 193 ILE A N 1
ATOM 1522 C CA . ILE A 1 193 ? 12.626 -4.739 -4.549 1.00 97.81 193 ILE A CA 1
ATOM 1523 C C . ILE A 1 193 ? 12.619 -6.178 -5.134 1.00 97.81 193 ILE A C 1
ATOM 1525 O O . ILE A 1 193 ? 13.068 -6.411 -6.255 1.00 97.81 193 ILE A O 1
ATOM 1529 N N . TYR A 1 194 ? 12.259 -7.202 -4.360 1.00 96.69 194 TYR A N 1
ATOM 1530 C CA . TYR A 1 194 ? 12.309 -8.602 -4.794 1.00 96.69 194 TYR A CA 1
ATOM 1531 C C . TYR A 1 194 ? 10.938 -9.279 -4.943 1.00 96.69 194 TYR A C 1
ATOM 1533 O O . TYR A 1 194 ? 10.913 -10.447 -5.353 1.00 96.69 194 TYR A O 1
ATOM 1541 N N . GLU A 1 195 ? 9.839 -8.619 -4.582 1.00 96.31 195 GLU A N 1
ATOM 1542 C CA . GLU A 1 195 ? 8.487 -9.179 -4.530 1.00 96.31 195 GLU A CA 1
ATOM 1543 C C . GLU A 1 195 ? 7.447 -8.175 -5.057 1.00 96.31 195 GLU A C 1
ATOM 1545 O O . GLU A 1 195 ? 7.044 -7.261 -4.352 1.00 96.31 195 GLU A O 1
ATOM 1550 N N . SER A 1 196 ? 6.934 -8.454 -6.258 1.00 97.06 196 SER A N 1
ATOM 1551 C CA . SER A 1 196 ? 6.049 -7.558 -7.012 1.00 97.06 196 SER A CA 1
ATOM 1552 C C . SER A 1 196 ? 4.839 -7.045 -6.216 1.00 97.06 196 SER A C 1
ATOM 1554 O O . SER A 1 196 ? 3.977 -7.838 -5.806 1.00 97.06 196 SER A O 1
ATOM 1556 N N . ASN A 1 197 ? 4.725 -5.719 -6.099 1.00 96.25 197 ASN A N 1
ATOM 1557 C CA . ASN A 1 197 ? 3.673 -4.988 -5.391 1.00 96.25 197 ASN A CA 1
ATOM 1558 C C . ASN A 1 197 ? 3.471 -3.559 -5.959 1.00 96.25 197 ASN A C 1
ATOM 1560 O O . ASN A 1 197 ? 3.709 -2.546 -5.303 1.00 96.25 197 ASN A O 1
ATOM 1564 N N . SER A 1 198 ? 2.912 -3.455 -7.171 1.00 96.12 198 SER A N 1
ATOM 1565 C CA . SER A 1 198 ? 2.725 -2.166 -7.864 1.00 96.12 198 SER A CA 1
ATOM 1566 C C . SER A 1 198 ? 1.852 -1.126 -7.128 1.00 96.12 198 SER A C 1
ATOM 1568 O O . SER A 1 198 ? 1.725 0.010 -7.590 1.00 96.12 198 SER A O 1
ATOM 1570 N N . ASP A 1 199 ? 1.149 -1.512 -6.061 1.00 96.75 199 ASP A N 1
ATOM 1571 C CA . ASP A 1 199 ? 0.373 -0.617 -5.195 1.00 96.75 199 ASP A CA 1
ATOM 1572 C C . ASP A 1 199 ? 1.203 0.030 -4.080 1.00 96.75 199 ASP A C 1
ATOM 1574 O O . ASP A 1 199 ? 0.780 1.076 -3.579 1.00 96.75 199 ASP A O 1
ATOM 1578 N N . GLN A 1 200 ? 2.377 -0.532 -3.762 1.00 97.12 200 GLN A N 1
ATOM 1579 C CA . GLN A 1 200 ? 3.334 -0.025 -2.776 1.00 97.12 200 GLN A CA 1
ATOM 1580 C C . GLN A 1 200 ? 2.658 0.258 -1.422 1.00 97.12 200 GLN A C 1
ATOM 1582 O O . GLN A 1 200 ? 2.932 1.273 -0.778 1.00 97.12 200 GLN A O 1
ATOM 1587 N N . GLU A 1 201 ? 1.718 -0.610 -1.016 1.00 96.31 201 GLU A N 1
ATOM 1588 C CA . GLU A 1 201 ? 1.105 -0.545 0.316 1.00 96.31 201 GLU A CA 1
ATOM 1589 C C . GLU A 1 201 ? 2.186 -0.788 1.391 1.00 96.31 201 GLU A C 1
ATOM 1591 O O . GLU A 1 201 ? 3.081 -1.615 1.208 1.00 96.31 201 GLU A O 1
ATOM 1596 N N . ASP A 1 202 ? 2.140 0.018 2.451 1.00 95.56 202 ASP A N 1
ATOM 1597 C CA . ASP A 1 202 ? 3.082 0.066 3.579 1.00 95.56 202 ASP A CA 1
ATOM 1598 C C . ASP A 1 202 ? 2.269 0.527 4.803 1.00 95.56 202 ASP A C 1
ATOM 1600 O O . ASP A 1 202 ? 2.011 1.726 5.002 1.00 95.56 202 ASP A O 1
ATOM 1604 N N . GLY A 1 203 ? 1.710 -0.453 5.513 1.00 93.12 203 GLY A N 1
ATOM 1605 C CA . GLY A 1 203 ? 0.680 -0.288 6.533 1.00 93.12 203 GLY A CA 1
ATOM 1606 C C . GLY A 1 203 ? 1.140 0.534 7.732 1.00 93.12 203 GLY A C 1
ATOM 1607 O O . GLY A 1 203 ? 0.382 1.383 8.214 1.00 93.12 203 GLY A O 1
ATOM 1608 N N . ASP A 1 204 ? 2.386 0.345 8.159 1.00 94.44 204 ASP A N 1
ATOM 1609 C CA . ASP A 1 204 ? 2.978 1.022 9.314 1.00 94.44 204 ASP A CA 1
ATOM 1610 C C . ASP A 1 204 ? 3.948 2.161 8.940 1.00 94.44 204 ASP A C 1
ATOM 1612 O O . ASP A 1 204 ? 4.359 2.955 9.797 1.00 94.44 204 ASP A O 1
ATOM 1616 N N . SER A 1 205 ? 4.202 2.357 7.642 1.00 95.69 205 SER A N 1
ATOM 1617 C CA . SER A 1 205 ? 5.047 3.422 7.097 1.00 95.69 205 SER A CA 1
ATOM 1618 C C . SER A 1 205 ? 6.504 3.344 7.559 1.00 95.69 205 SER A C 1
ATOM 1620 O O . SER A 1 205 ? 7.150 4.391 7.754 1.00 95.69 205 SER A O 1
ATOM 1622 N N . ASP A 1 206 ? 7.024 2.136 7.763 1.00 94.38 206 ASP A N 1
ATOM 1623 C CA . ASP A 1 206 ? 8.413 1.910 8.160 1.00 94.38 206 ASP A CA 1
ATOM 1624 C C . ASP A 1 206 ? 9.389 1.867 6.961 1.00 94.38 206 ASP A C 1
ATOM 1626 O O . ASP A 1 206 ? 10.596 2.115 7.125 1.00 94.38 206 ASP A O 1
ATOM 1630 N N . GLY A 1 207 ? 8.838 1.727 5.750 1.00 95.19 207 GLY A N 1
ATOM 1631 C CA . GLY A 1 207 ? 9.537 1.724 4.472 1.00 95.19 207 GLY A CA 1
ATOM 1632 C C . GLY A 1 207 ? 9.711 0.344 3.839 1.00 95.19 207 GLY A C 1
ATOM 1633 O O . GLY A 1 207 ? 10.152 0.306 2.687 1.00 95.19 207 GLY A O 1
ATOM 1634 N N . ASP A 1 208 ? 9.380 -0.739 4.540 1.00 95.19 208 ASP A N 1
ATOM 1635 C CA . ASP A 1 208 ? 9.222 -2.075 3.971 1.00 95.19 208 ASP A CA 1
ATOM 1636 C C . ASP A 1 208 ? 7.737 -2.253 3.578 1.00 95.19 208 ASP A C 1
ATOM 1638 O O . ASP A 1 208 ? 6.829 -1.953 4.344 1.00 95.19 208 ASP A O 1
ATOM 1642 N N . GLY A 1 209 ? 7.449 -2.666 2.341 1.00 95.81 209 GLY A N 1
ATOM 1643 C CA . GLY A 1 209 ? 6.055 -2.803 1.893 1.00 95.81 209 GLY A CA 1
ATOM 1644 C C . GLY A 1 209 ? 5.354 -4.042 2.453 1.00 95.81 20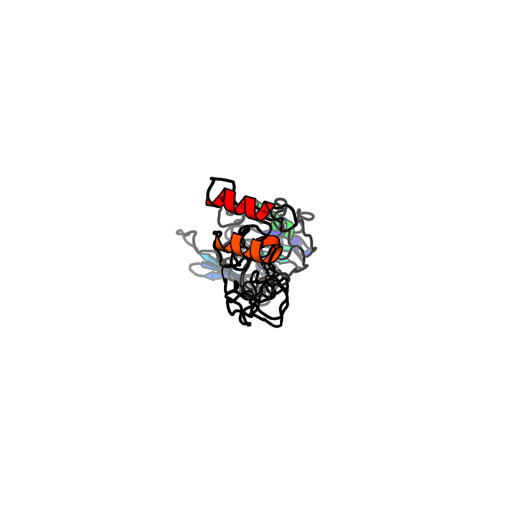9 GLY A C 1
ATOM 1645 O O . GLY A 1 209 ? 5.993 -5.068 2.679 1.00 95.81 209 GLY A O 1
ATOM 1646 N N . ASP A 1 210 ? 4.022 -4.018 2.541 1.00 93.50 210 ASP A N 1
ATOM 1647 C CA . ASP A 1 210 ? 3.189 -5.079 3.151 1.00 93.50 210 ASP A CA 1
ATOM 1648 C C . ASP A 1 210 ? 3.466 -6.500 2.615 1.00 93.50 210 ASP A C 1
ATOM 1650 O O . ASP A 1 210 ? 3.201 -7.510 3.272 1.00 93.50 210 ASP A O 1
ATOM 1654 N N . VAL A 1 211 ? 3.943 -6.608 1.371 1.00 94.31 211 VAL A N 1
ATOM 1655 C CA . VAL A 1 211 ? 4.235 -7.891 0.712 1.00 94.31 211 VAL A CA 1
ATOM 1656 C C . VAL A 1 211 ? 5.550 -8.509 1.197 1.00 94.31 211 VAL A C 1
ATOM 1658 O O . VAL A 1 211 ? 5.676 -9.740 1.197 1.00 94.31 211 VAL A O 1
ATOM 1661 N N . CYS A 1 212 ? 6.521 -7.686 1.589 1.00 94.00 212 CYS A N 1
ATOM 1662 C CA . CYS A 1 212 ? 7.858 -8.107 2.002 1.00 94.00 212 CYS A CA 1
ATOM 1663 C C . CYS A 1 212 ? 8.198 -7.760 3.457 1.00 94.00 212 CYS A C 1
ATOM 1665 O O . CYS A 1 212 ? 9.255 -8.181 3.937 1.00 94.00 212 CYS A O 1
ATOM 1667 N N . ASP A 1 213 ? 7.316 -7.043 4.142 1.00 95.06 213 ASP A N 1
ATOM 1668 C CA . ASP A 1 213 ? 7.426 -6.730 5.551 1.00 95.06 213 ASP A CA 1
ATOM 1669 C C . ASP A 1 213 ? 7.181 -7.987 6.408 1.00 95.06 213 ASP A C 1
ATOM 1671 O O . ASP A 1 213 ? 6.177 -8.701 6.309 1.00 95.06 213 ASP A O 1
ATOM 1675 N N . ASP A 1 214 ? 8.176 -8.292 7.236 1.00 93.75 214 ASP A N 1
ATOM 1676 C CA . ASP A 1 214 ? 8.174 -9.423 8.158 1.00 93.75 214 ASP A CA 1
ATOM 1677 C C . ASP A 1 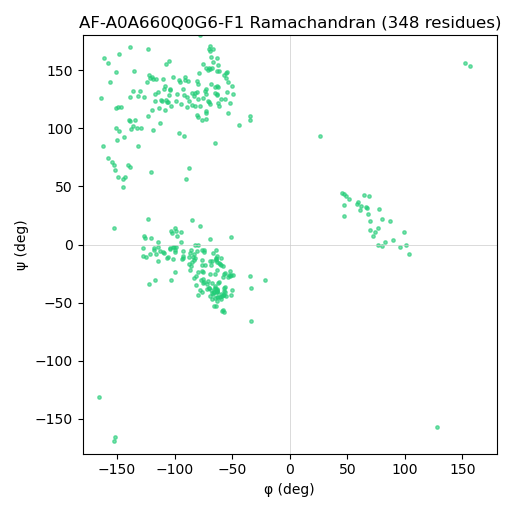214 ? 7.509 -9.060 9.504 1.00 93.75 214 ASP A C 1
ATOM 1679 O O . ASP A 1 214 ? 7.384 -9.944 10.366 1.00 93.75 214 ASP A O 1
ATOM 1683 N N . CYS A 1 215 ? 7.159 -7.793 9.744 1.00 94.75 215 CYS A N 1
ATOM 1684 C CA . CYS A 1 215 ? 6.491 -7.311 10.948 1.00 94.75 215 CYS A CA 1
ATOM 1685 C C . CYS A 1 215 ? 5.836 -5.929 10.763 1.00 94.75 215 CYS A C 1
ATOM 1687 O O . CYS A 1 215 ? 6.391 -4.933 11.219 1.00 94.75 215 CYS A O 1
ATOM 1689 N N . THR A 1 216 ? 4.610 -5.911 10.246 1.00 95.69 216 THR A N 1
ATOM 1690 C CA . THR A 1 216 ? 3.798 -4.690 10.188 1.00 95.69 216 THR A CA 1
ATOM 1691 C C . THR A 1 216 ? 3.301 -4.336 11.586 1.00 95.69 216 THR A C 1
ATOM 1693 O O . THR A 1 216 ? 2.541 -5.116 12.167 1.00 95.69 216 THR A O 1
ATOM 1696 N N . ASP A 1 217 ? 3.746 -3.201 12.128 1.00 95.75 217 ASP A N 1
ATOM 1697 C CA . ASP A 1 217 ? 3.535 -2.724 13.508 1.00 95.75 217 ASP A CA 1
ATOM 1698 C C . ASP A 1 217 ? 3.062 -1.257 13.488 1.00 95.75 217 ASP A C 1
ATOM 1700 O O . ASP A 1 217 ? 3.846 -0.306 13.610 1.00 95.75 217 ASP A O 1
ATOM 1704 N N . THR A 1 218 ? 1.749 -1.063 13.319 1.00 95.56 218 THR A N 1
ATOM 1705 C CA . THR A 1 218 ? 1.151 0.259 13.054 1.00 95.56 218 THR A CA 1
ATOM 1706 C C . THR A 1 218 ? 1.394 1.269 14.182 1.00 95.56 218 THR A C 1
ATOM 1708 O O . THR A 1 218 ? 1.496 2.483 13.943 1.00 95.56 218 THR A O 1
ATOM 1711 N N . ASP A 1 219 ? 1.477 0.811 15.432 1.00 95.75 219 ASP A N 1
ATOM 1712 C CA . ASP A 1 219 ? 1.629 1.682 16.597 1.00 95.75 219 ASP A CA 1
ATOM 1713 C C . ASP A 1 219 ? 3.067 1.794 17.140 1.00 95.75 219 ASP A C 1
ATOM 1715 O O . ASP A 1 219 ? 3.345 2.653 18.000 1.00 95.75 219 ASP A O 1
ATOM 1719 N N . ALA A 1 220 ? 3.984 1.017 16.562 1.00 95.75 220 ALA A N 1
ATOM 1720 C CA . ALA A 1 220 ? 5.404 0.939 16.865 1.00 95.75 220 ALA A CA 1
ATOM 1721 C C . ALA A 1 220 ? 5.712 0.541 18.321 1.00 95.75 220 ALA A C 1
ATOM 1723 O O . ALA A 1 220 ? 6.660 1.075 18.932 1.00 95.75 220 ALA A O 1
ATOM 1724 N N . ASP A 1 221 ? 4.920 -0.354 18.918 1.00 96.00 221 ASP A N 1
ATOM 1725 C CA . ASP A 1 221 ? 5.152 -0.894 20.260 1.00 96.00 221 ASP A CA 1
ATOM 1726 C C . ASP A 1 221 ? 6.062 -2.134 20.302 1.00 96.00 221 ASP A C 1
ATOM 1728 O O . ASP A 1 221 ? 6.583 -2.486 21.377 1.00 96.00 221 ASP A O 1
ATOM 1732 N N . GLY A 1 222 ? 6.358 -2.705 19.133 1.00 93.75 222 GLY A N 1
ATOM 1733 C CA . GLY A 1 222 ? 7.202 -3.873 18.927 1.00 93.75 222 GLY A CA 1
ATOM 1734 C C . GLY A 1 222 ? 6.447 -5.190 18.736 1.00 93.75 222 GLY A C 1
ATOM 1735 O O . GLY A 1 222 ? 7.104 -6.240 18.793 1.00 93.75 222 GLY A O 1
ATOM 1736 N N . PHE A 1 223 ? 5.127 -5.151 18.553 1.00 95.94 223 PHE A N 1
ATOM 1737 C CA . PHE A 1 223 ? 4.263 -6.290 18.251 1.00 95.94 223 PHE A CA 1
ATOM 1738 C C . PHE A 1 223 ? 3.522 -6.050 16.929 1.00 95.94 223 PHE A C 1
ATOM 1740 O O . PHE A 1 223 ? 3.185 -4.927 16.594 1.00 95.94 223 PHE A O 1
ATOM 1747 N N . GLY A 1 224 ? 3.324 -7.109 16.145 1.00 95.94 224 GLY A N 1
ATOM 1748 C CA . GLY A 1 224 ? 2.782 -6.990 14.793 1.00 95.94 224 GLY A CA 1
ATOM 1749 C C . GLY A 1 224 ? 1.264 -7.095 14.743 1.00 95.94 224 GLY A C 1
ATOM 1750 O O . GLY A 1 224 ? 0.664 -7.931 15.424 1.00 95.94 224 GLY A O 1
ATOM 1751 N N . ASP A 1 225 ? 0.657 -6.327 13.852 1.00 95.19 225 ASP A N 1
ATOM 1752 C CA . ASP A 1 225 ? -0.777 -6.287 13.598 1.00 95.19 225 ASP A CA 1
ATOM 1753 C C . ASP A 1 225 ? -1.334 -7.690 13.238 1.00 95.19 225 ASP A C 1
ATOM 1755 O O . ASP A 1 225 ? -0.869 -8.325 12.279 1.00 95.19 225 ASP A O 1
ATOM 1759 N N . PRO A 1 226 ? -2.358 -8.208 13.950 1.00 92.00 226 PRO A N 1
ATOM 1760 C CA . PRO A 1 226 ? -2.882 -9.566 13.742 1.00 92.00 226 PRO A CA 1
ATOM 1761 C C . PRO A 1 226 ? -3.507 -9.830 12.363 1.00 92.00 226 PRO A C 1
ATOM 1763 O O . PRO A 1 226 ? -3.664 -10.986 11.948 1.00 92.00 226 PRO A O 1
ATOM 1766 N N . GLU A 1 227 ? -3.929 -8.785 11.652 1.00 90.12 227 GLU A N 1
ATOM 1767 C CA . GLU A 1 227 ? -4.515 -8.870 10.314 1.00 90.12 227 GLU A CA 1
ATOM 1768 C C . GLU A 1 227 ? -3.486 -9.282 9.245 1.00 90.12 227 GLU A C 1
ATOM 1770 O O . GLU A 1 227 ? -3.857 -9.900 8.232 1.00 90.12 227 GLU A O 1
ATOM 1775 N N . TYR A 1 228 ? -2.199 -9.018 9.488 1.00 89.00 228 TYR A N 1
ATOM 1776 C CA . TYR A 1 228 ? -1.103 -9.280 8.559 1.00 89.00 228 TYR A CA 1
ATOM 1777 C C . TYR A 1 228 ? -0.514 -10.670 8.802 1.00 89.00 228 TYR A C 1
ATOM 1779 O O . TYR A 1 228 ? 0.395 -10.898 9.590 1.00 89.00 228 TYR A O 1
ATOM 1787 N N . ASN A 1 229 ? -1.026 -11.654 8.057 1.00 81.31 229 ASN A N 1
ATOM 1788 C CA . ASN A 1 229 ? -0.596 -13.056 8.177 1.00 81.31 229 ASN A CA 1
ATOM 1789 C C . ASN A 1 229 ? 0.879 -13.303 7.784 1.00 81.31 229 ASN A C 1
ATOM 1791 O O . ASN A 1 229 ? 1.362 -14.425 7.969 1.00 81.31 229 ASN A O 1
ATOM 1795 N N . ALA A 1 230 ? 1.544 -12.321 7.165 1.00 81.31 230 ALA A N 1
ATOM 1796 C CA . ALA A 1 230 ? 2.963 -12.375 6.818 1.00 81.31 230 ALA A CA 1
ATOM 1797 C C . ALA A 1 230 ? 3.868 -12.160 8.043 1.00 81.31 230 ALA A C 1
ATOM 1799 O O . ALA A 1 230 ? 4.987 -12.678 8.052 1.00 81.31 230 ALA A O 1
ATOM 1800 N N . ASN A 1 231 ? 3.346 -11.514 9.093 1.00 87.44 231 ASN A N 1
ATOM 1801 C CA . ASN A 1 231 ? 4.096 -11.163 10.288 1.00 87.44 231 ASN A CA 1
ATOM 1802 C C . ASN A 1 231 ? 4.788 -12.381 10.916 1.00 87.44 231 ASN A C 1
ATOM 1804 O O . ASN A 1 231 ? 4.220 -13.457 11.135 1.00 87.44 231 ASN A O 1
ATOM 1808 N N . THR A 1 232 ? 6.069 -12.194 11.210 1.00 92.56 232 THR A N 1
ATOM 1809 C CA . THR A 1 232 ? 6.949 -13.154 11.882 1.00 92.56 232 THR A CA 1
ATOM 1810 C C . THR A 1 232 ? 7.246 -12.762 13.329 1.00 92.56 232 THR A C 1
ATOM 1812 O O . THR A 1 232 ? 7.809 -13.572 14.080 1.00 92.56 232 THR A O 1
ATOM 1815 N N . CYS A 1 233 ? 6.876 -11.540 13.720 1.00 92.12 233 CYS A N 1
ATOM 1816 C CA . CYS A 1 233 ? 6.904 -11.049 15.091 1.00 92.12 233 CYS A CA 1
ATOM 1817 C C . CYS A 1 233 ? 5.720 -11.576 15.924 1.00 92.12 233 CYS A C 1
ATOM 1819 O O . CYS A 1 233 ? 4.962 -12.437 15.478 1.00 92.12 233 CYS A O 1
ATOM 1821 N N . GLU A 1 234 ? 5.654 -11.185 17.198 1.00 95.69 234 GLU A N 1
ATOM 1822 C CA . GLU A 1 234 ? 4.561 -11.597 18.088 1.00 95.69 234 GLU A CA 1
ATOM 1823 C C . GLU A 1 234 ? 3.324 -10.731 17.811 1.00 95.69 234 GLU A C 1
ATOM 1825 O O . GLU A 1 234 ? 3.479 -9.530 17.627 1.00 95.69 234 GLU A O 1
ATOM 1830 N N . ASP A 1 235 ? 2.133 -11.340 17.787 1.00 95.81 235 ASP A N 1
ATOM 1831 C CA . ASP A 1 235 ? 0.867 -10.642 17.522 1.00 95.81 235 ASP A CA 1
ATOM 1832 C C . ASP A 1 235 ? 0.576 -9.573 18.595 1.00 95.81 235 ASP A C 1
ATOM 1834 O O . ASP A 1 235 ? 0.685 -9.859 19.795 1.00 95.81 235 ASP A O 1
ATOM 1838 N N . ASP A 1 236 ? 0.148 -8.387 18.165 1.00 97.62 236 ASP A N 1
ATOM 1839 C CA . ASP A 1 236 ? -0.306 -7.293 19.022 1.00 97.62 236 ASP A CA 1
ATOM 1840 C C . ASP A 1 236 ? -1.775 -7.477 19.436 1.00 97.62 236 ASP A C 1
ATOM 1842 O O . ASP A 1 236 ? -2.665 -7.695 18.612 1.00 97.62 236 ASP A O 1
ATOM 1846 N N . ASN A 1 237 ? -2.062 -7.366 20.733 1.00 97.69 237 ASN A N 1
ATOM 1847 C CA . ASN A 1 237 ? -3.428 -7.359 21.244 1.00 97.69 237 ASN A CA 1
ATOM 1848 C C . ASN A 1 237 ? -4.140 -5.993 21.160 1.00 97.69 237 ASN A C 1
ATOM 1850 O O . ASN A 1 237 ? -5.313 -5.923 21.535 1.00 97.69 237 ASN A O 1
ATOM 1854 N N . CYS A 1 238 ? -3.481 -4.940 20.660 1.00 97.50 238 CYS A N 1
ATOM 1855 C CA . CYS A 1 238 ? -4.032 -3.612 20.379 1.00 97.50 238 CYS A CA 1
ATOM 1856 C C . CYS A 1 238 ? -3.362 -2.883 19.190 1.00 97.50 238 CYS A C 1
ATOM 1858 O O . CYS A 1 238 ? -2.987 -1.732 19.370 1.00 97.50 238 CYS A O 1
ATOM 1860 N N . ALA A 1 239 ? -3.375 -3.466 17.985 1.00 96.25 239 ALA A N 1
ATOM 1861 C CA . ALA A 1 239 ? -2.723 -2.969 16.748 1.00 96.25 239 ALA A CA 1
ATOM 1862 C C . ALA A 1 239 ? -2.646 -1.433 16.525 1.00 96.25 239 ALA A C 1
ATOM 1864 O O . ALA A 1 239 ? -1.677 -0.899 15.998 1.00 96.25 239 ALA A O 1
ATOM 1865 N N . ASP A 1 240 ? -3.686 -0.682 16.905 1.00 95.25 240 ASP A N 1
ATOM 1866 C CA . ASP A 1 240 ? -3.750 0.774 16.712 1.00 95.25 240 ASP A CA 1
ATOM 1867 C C . ASP A 1 240 ? -3.277 1.608 17.932 1.00 95.25 240 ASP A C 1
ATOM 1869 O O . ASP A 1 240 ? -3.439 2.842 17.948 1.00 95.25 240 ASP A O 1
ATOM 1873 N N . LYS A 1 241 ? -2.811 0.996 19.031 1.00 96.81 241 LYS A N 1
ATOM 1874 C CA . LYS A 1 241 ? -2.629 1.689 20.316 1.00 96.81 241 LYS A CA 1
ATOM 1875 C C . LYS A 1 241 ? -1.479 1.166 21.177 1.00 96.81 241 LYS A C 1
ATOM 1877 O O . LYS A 1 241 ? -1.708 0.432 22.137 1.00 96.81 241 LYS A O 1
ATOM 1882 N N . TYR A 1 242 ? -0.361 1.887 21.050 1.00 97.69 242 TYR A N 1
ATOM 1883 C CA . TYR A 1 242 ? 0.906 1.613 21.729 1.00 97.69 242 TYR A CA 1
ATOM 1884 C C . TYR A 1 242 ? 0.767 1.029 23.146 1.00 97.69 242 TYR A C 1
ATOM 1886 O O . TYR A 1 242 ? 0.437 1.739 24.116 1.00 97.69 242 TYR A O 1
ATOM 1894 N N . ASN A 1 243 ? 1.078 -0.257 23.279 1.00 97.69 243 ASN A N 1
ATOM 1895 C CA . ASN A 1 243 ? 0.842 -1.095 24.456 1.00 97.69 243 ASN A CA 1
ATOM 1896 C C . ASN A 1 243 ? 1.967 -2.131 24.652 1.00 97.69 243 ASN A C 1
ATOM 1898 O O . ASN A 1 243 ? 1.676 -3.294 24.922 1.00 97.69 243 ASN A O 1
ATOM 1902 N N . PRO A 1 244 ? 3.250 -1.727 24.756 1.00 97.38 244 PRO A N 1
ATOM 1903 C CA . PRO A 1 244 ? 4.410 -2.637 24.720 1.00 97.38 244 PRO A CA 1
ATOM 1904 C C . PRO A 1 244 ? 4.486 -3.639 25.889 1.00 97.38 244 PRO A C 1
ATOM 1906 O O . PRO A 1 244 ? 5.421 -4.435 25.998 1.00 97.38 244 PRO A O 1
ATOM 1909 N N . SER A 1 245 ? 3.579 -3.534 26.863 1.00 97.62 245 SER A N 1
ATOM 1910 C CA . SER A 1 245 ? 3.415 -4.505 27.944 1.00 97.62 245 SER A CA 1
ATOM 1911 C C . SER A 1 245 ? 2.473 -5.659 27.601 1.00 97.62 245 SER A C 1
ATOM 1913 O O . SER A 1 245 ? 2.514 -6.647 28.335 1.00 97.62 245 SER A O 1
ATOM 1915 N N . GLN A 1 246 ? 1.648 -5.524 26.556 1.00 98.19 246 GLN A N 1
ATOM 1916 C CA . GLN A 1 246 ? 0.676 -6.513 26.080 1.00 98.19 246 GLN A CA 1
ATOM 1917 C C . GLN A 1 246 ? -0.164 -7.082 27.242 1.00 98.19 246 GLN A C 1
ATOM 1919 O O . GLN A 1 246 ? -0.323 -8.291 27.408 1.00 98.19 246 GLN A O 1
ATOM 1924 N N . GLU A 1 247 ? -0.618 -6.197 28.144 1.00 98.38 247 GLU A N 1
ATOM 1925 C CA . GLU A 1 247 ? -1.472 -6.595 29.270 1.00 98.38 247 GLU A CA 1
ATOM 1926 C C . GLU A 1 247 ? -2.870 -6.929 28.728 1.00 98.38 247 GLU A C 1
ATOM 1928 O O . GLU A 1 247 ? -3.391 -6.189 27.904 1.00 98.38 247 GLU A O 1
ATOM 1933 N N . ASP A 1 248 ? -3.437 -8.053 29.163 1.00 98.19 248 ASP A N 1
ATOM 1934 C CA . ASP A 1 248 ? -4.787 -8.538 28.836 1.00 98.19 248 ASP A CA 1
ATOM 1935 C C . ASP A 1 248 ? -5.319 -9.218 30.108 1.00 98.19 248 ASP A C 1
ATOM 1937 O O . ASP A 1 248 ? -4.965 -10.358 30.449 1.00 98.19 248 ASP A O 1
ATOM 1941 N N . TYR A 1 249 ? -6.028 -8.444 30.928 1.00 98.25 249 TYR A N 1
ATOM 1942 C CA . TYR A 1 249 ? -6.362 -8.811 32.299 1.00 98.25 249 TYR A CA 1
ATOM 1943 C C . TYR A 1 249 ? -7.380 -9.951 32.375 1.00 98.25 249 TYR A C 1
ATOM 1945 O O . TYR A 1 249 ? -7.289 -10.798 33.279 1.00 98.25 249 TYR A O 1
ATOM 1953 N N . ASP A 1 250 ? -8.354 -9.981 31.470 1.00 98.00 250 ASP A N 1
ATOM 1954 C CA . ASP A 1 250 ? -9.419 -10.981 31.461 1.00 98.00 250 ASP A CA 1
ATOM 1955 C C . ASP A 1 250 ? -9.228 -12.109 30.431 1.00 98.00 250 ASP A C 1
ATOM 1957 O O . ASP A 1 250 ? -9.956 -13.113 30.491 1.00 98.00 250 ASP A O 1
ATOM 1961 N N . ALA A 1 251 ? -8.154 -12.028 29.642 1.00 98.12 251 ALA A N 1
ATOM 1962 C CA . ALA A 1 251 ? -7.696 -13.017 28.677 1.00 98.12 251 ALA A CA 1
ATOM 1963 C C . ALA A 1 251 ? -8.682 -13.230 27.521 1.00 98.12 251 ALA A C 1
ATOM 1965 O O . ALA A 1 251 ? -8.956 -14.383 27.144 1.00 98.12 251 ALA A O 1
ATOM 1966 N N . ASP A 1 252 ? -9.248 -12.145 26.998 1.00 97.94 252 ASP A N 1
ATOM 1967 C CA . ASP A 1 252 ? -10.170 -12.170 25.866 1.00 97.94 252 ASP A CA 1
ATOM 1968 C C . ASP A 1 252 ? -9.510 -11.985 24.495 1.00 97.94 252 ASP A C 1
ATOM 1970 O O . ASP A 1 252 ? -10.116 -12.337 23.477 1.00 97.94 252 ASP A O 1
ATOM 1974 N N . GLY A 1 253 ? -8.226 -11.619 24.490 1.00 96.62 253 GLY A N 1
ATOM 1975 C CA . GLY A 1 253 ? -7.422 -11.392 23.296 1.00 96.62 253 GLY A CA 1
ATOM 1976 C C . GLY A 1 253 ? -7.348 -9.929 22.866 1.00 96.62 253 GLY A C 1
ATOM 1977 O O . GLY A 1 253 ? -6.642 -9.654 21.902 1.00 96.62 253 GLY A O 1
ATOM 1978 N N . ILE A 1 254 ? -8.032 -9.019 23.560 1.00 98.06 254 ILE A N 1
ATOM 1979 C CA . ILE A 1 254 ? -7.950 -7.570 23.381 1.00 98.06 254 ILE A CA 1
ATOM 1980 C C . ILE A 1 254 ? -7.144 -7.001 24.550 1.00 98.06 254 ILE A C 1
ATOM 1982 O O . ILE A 1 254 ? -7.394 -7.312 25.711 1.00 98.06 254 ILE A O 1
ATOM 1986 N N . GLY A 1 255 ? -6.127 -6.191 24.270 1.00 98.06 255 GLY A N 1
ATOM 1987 C CA . GLY A 1 255 ? -5.276 -5.657 25.329 1.00 98.06 255 GLY A CA 1
ATOM 1988 C C . GLY A 1 255 ? -5.979 -4.619 26.195 1.00 98.06 255 GLY A C 1
ATOM 1989 O O . GLY A 1 255 ? -6.775 -3.821 25.710 1.00 98.06 255 GLY A O 1
ATOM 1990 N N . ASP A 1 256 ? -5.584 -4.520 27.467 1.00 98.38 256 ASP A N 1
ATOM 1991 C CA . ASP A 1 256 ? -6.113 -3.566 28.456 1.00 98.38 256 ASP A CA 1
ATOM 1992 C C . ASP A 1 256 ? -6.107 -2.109 27.947 1.00 98.38 256 ASP A C 1
ATOM 1994 O O . ASP A 1 256 ? -6.873 -1.258 28.409 1.00 98.38 256 ASP A O 1
ATOM 1998 N N . SER A 1 257 ? -5.202 -1.788 27.017 1.00 97.81 257 SER A N 1
ATOM 1999 C CA . SER A 1 257 ? -5.113 -0.472 26.394 1.00 97.81 257 SER A CA 1
ATOM 2000 C C . SER A 1 257 ? -6.291 -0.187 25.463 1.00 97.81 257 SER A C 1
ATOM 2002 O O . SER A 1 257 ? -6.736 0.960 25.420 1.00 97.81 257 SER A O 1
ATOM 2004 N N . CYS A 1 258 ? -6.792 -1.169 24.723 1.00 97.69 258 CYS A N 1
ATOM 2005 C CA . CYS A 1 258 ? -7.855 -1.021 23.728 1.00 97.69 258 CYS A CA 1
ATOM 2006 C C . CYS A 1 258 ? -9.153 -1.757 24.100 1.00 97.69 258 CYS A C 1
ATOM 2008 O O . CYS A 1 258 ? -10.140 -1.608 23.387 1.00 97.69 258 CYS A O 1
ATOM 2010 N N . ASP A 1 259 ? -9.181 -2.467 25.227 1.00 98.25 259 ASP A N 1
ATOM 2011 C CA . ASP A 1 259 ? -10.349 -3.176 25.733 1.00 98.25 259 ASP A CA 1
ATOM 2012 C C . ASP A 1 259 ? -11.360 -2.222 26.400 1.00 98.25 259 ASP A C 1
ATOM 2014 O O . ASP A 1 259 ? -11.083 -1.557 27.408 1.00 98.25 259 ASP A O 1
ATOM 2018 N N . ASN A 1 260 ? -12.574 -2.171 25.850 1.00 97.38 260 ASN A N 1
ATOM 2019 C CA . ASN A 1 260 ? -13.686 -1.390 26.381 1.00 97.38 260 ASN A CA 1
ATOM 2020 C C . ASN A 1 260 ? -14.331 -2.002 27.639 1.00 97.38 260 ASN A C 1
ATOM 2022 O O . ASN A 1 260 ? -15.182 -1.351 28.252 1.00 97.38 260 ASN A O 1
ATOM 2026 N N . CYS A 1 261 ? -13.907 -3.197 28.063 1.00 96.50 261 CYS A N 1
ATOM 2027 C CA . CYS A 1 261 ? -14.346 -3.895 29.265 1.00 96.50 261 CYS A CA 1
ATOM 2028 C C . CYS A 1 261 ? -13.249 -4.715 29.977 1.00 96.50 261 CYS A C 1
ATOM 2030 O O . CYS A 1 261 ? -13.575 -5.785 30.471 1.00 96.50 261 CYS A O 1
ATOM 2032 N N . ILE A 1 262 ? -12.068 -4.127 30.234 1.00 96.81 262 ILE A N 1
ATOM 2033 C CA . ILE A 1 262 ? -10.842 -4.630 30.939 1.00 96.81 262 ILE A CA 1
ATOM 2034 C C . ILE A 1 262 ? -10.974 -5.827 31.920 1.00 96.81 262 ILE A C 1
ATOM 2036 O O . ILE A 1 262 ? -10.019 -6.540 32.209 1.00 96.81 262 ILE A O 1
ATOM 2040 N N . THR A 1 263 ? -12.110 -6.003 32.595 1.00 95.00 263 THR A N 1
ATOM 2041 C CA . THR A 1 263 ? -12.313 -7.057 33.605 1.00 95.00 263 THR A CA 1
ATOM 2042 C C . THR A 1 263 ? -13.359 -8.114 33.236 1.00 95.00 263 THR A C 1
ATOM 2044 O O . THR A 1 263 ? -13.662 -8.973 34.078 1.00 95.00 263 THR A O 1
ATOM 2047 N N . ILE A 1 264 ? -13.969 -8.042 32.051 1.00 94.62 264 ILE A N 1
ATOM 2048 C CA . ILE A 1 264 ? -15.077 -8.893 31.610 1.00 94.62 264 ILE A CA 1
ATOM 2049 C C . ILE A 1 264 ? -14.890 -9.341 30.155 1.00 94.62 264 ILE A C 1
ATOM 2051 O O . ILE A 1 264 ? -15.400 -8.680 29.265 1.00 94.62 264 ILE A O 1
ATOM 2055 N N . TYR A 1 265 ? -14.390 -10.570 29.982 1.00 97.69 265 TYR A N 1
ATOM 2056 C CA . TYR A 1 265 ? -14.192 -11.225 28.682 1.00 97.69 265 TYR A CA 1
ATOM 2057 C C . TYR A 1 265 ? -15.254 -10.872 27.623 1.00 97.69 265 TYR A C 1
ATOM 2059 O O . TYR A 1 265 ? -16.412 -11.316 27.737 1.00 97.69 265 TYR A O 1
ATOM 2067 N N . ASN A 1 266 ? -14.851 -10.128 26.589 1.00 97.06 266 ASN A N 1
ATOM 2068 C CA . ASN A 1 266 ? -15.690 -9.644 25.494 1.00 97.06 266 ASN A CA 1
ATOM 2069 C C . ASN A 1 266 ? -14.897 -9.423 24.181 1.00 97.06 266 ASN A C 1
ATOM 2071 O O . ASN A 1 266 ? -14.839 -8.304 23.668 1.00 97.06 266 ASN A O 1
ATOM 2075 N N . PRO A 1 267 ? -14.409 -10.496 23.526 1.00 97.19 267 PRO A N 1
ATOM 2076 C CA . PRO A 1 267 ? -13.574 -10.364 22.327 1.00 97.19 267 PRO A CA 1
ATOM 2077 C C . PRO A 1 267 ? -14.256 -9.661 21.142 1.00 97.19 267 PRO A C 1
ATOM 2079 O O . PRO A 1 267 ? -13.608 -9.325 20.160 1.00 97.19 267 PRO A O 1
ATOM 2082 N N . ASP A 1 268 ? -15.586 -9.521 21.166 1.00 97.56 268 ASP A N 1
ATOM 2083 C CA . ASP A 1 268 ? -16.350 -8.812 20.140 1.00 97.56 268 ASP A CA 1
ATOM 2084 C C . ASP A 1 268 ? -16.399 -7.293 20.351 1.00 97.56 268 ASP A C 1
ATOM 2086 O O . ASP A 1 268 ? -16.899 -6.598 19.466 1.00 97.56 268 ASP A O 1
ATOM 2090 N N . GLN A 1 269 ? -15.908 -6.796 21.496 1.00 97.31 269 GLN A N 1
ATOM 2091 C CA . GLN A 1 269 ? -15.794 -5.378 21.854 1.00 97.31 269 GLN A CA 1
ATOM 2092 C C . GLN A 1 269 ? -17.078 -4.587 21.562 1.00 97.31 269 GLN A C 1
ATOM 2094 O O . GLN A 1 269 ? -17.044 -3.415 21.196 1.00 97.31 269 GLN A O 1
ATOM 2099 N N . ALA A 1 270 ? -18.239 -5.233 21.719 1.00 97.44 270 ALA A N 1
ATOM 2100 C CA . ALA A 1 270 ? -19.521 -4.624 21.401 1.00 97.44 270 ALA A CA 1
ATOM 2101 C C . ALA A 1 270 ? -19.764 -3.395 22.286 1.00 97.44 270 ALA A C 1
ATOM 2103 O O . ALA A 1 270 ? -19.800 -3.514 23.507 1.00 97.44 270 ALA A O 1
ATOM 2104 N N . ASP A 1 271 ? -19.963 -2.243 21.656 1.00 94.69 271 ASP A N 1
ATOM 2105 C CA . ASP A 1 271 ? -20.361 -0.982 22.278 1.00 94.69 271 ASP A CA 1
ATOM 2106 C C . ASP A 1 271 ? -21.511 -0.411 21.438 1.00 94.69 271 ASP A C 1
ATOM 2108 O O . ASP A 1 271 ? -21.326 0.104 20.336 1.00 94.69 271 ASP A O 1
ATOM 2112 N N . SER A 1 272 ? -22.744 -0.599 21.905 1.00 92.75 272 SER A N 1
ATOM 2113 C CA . SER A 1 272 ? -23.940 -0.236 21.142 1.00 92.75 272 SER A CA 1
ATOM 2114 C C . SER A 1 272 ? -24.223 1.270 21.129 1.00 92.75 272 SER A C 1
ATOM 2116 O O . SER A 1 272 ? -25.106 1.707 20.374 1.00 92.75 272 SER A O 1
ATOM 2118 N N . ASN A 1 273 ? -23.569 2.056 21.990 1.00 85.50 273 ASN A N 1
ATOM 2119 C CA . ASN A 1 273 ? -23.829 3.487 22.145 1.00 85.50 273 ASN A CA 1
ATOM 2120 C C . ASN A 1 273 ? -22.617 4.384 21.811 1.00 85.50 273 ASN A C 1
ATOM 2122 O O . ASN A 1 273 ? -22.796 5.607 21.771 1.00 85.50 273 ASN A O 1
ATOM 2126 N N . ASP A 1 274 ? -21.471 3.781 21.478 1.00 92.00 274 ASP A N 1
ATOM 2127 C CA . ASP A 1 274 ? -20.201 4.411 21.101 1.00 92.00 274 ASP A CA 1
ATOM 2128 C C . ASP A 1 274 ? -19.644 5.355 22.190 1.00 92.00 274 ASP A C 1
ATOM 2130 O O . ASP A 1 274 ? -19.075 6.412 21.877 1.00 92.00 274 ASP A O 1
ATOM 2134 N N . ASP A 1 275 ? -19.841 5.039 23.474 1.00 87.25 275 ASP A N 1
ATOM 2135 C CA . ASP A 1 275 ? -19.328 5.843 24.592 1.00 87.25 275 ASP A CA 1
ATOM 2136 C C . ASP A 1 275 ? -17.949 5.394 25.114 1.00 87.25 275 ASP A C 1
ATOM 2138 O O . ASP A 1 275 ? -17.322 6.108 25.911 1.00 87.25 275 ASP A O 1
ATOM 2142 N N . GLY A 1 276 ? -17.431 4.278 24.589 1.00 91.31 276 GLY A N 1
ATOM 2143 C CA . GLY A 1 276 ? -16.141 3.691 24.940 1.00 91.31 276 GLY A CA 1
ATOM 2144 C C . GLY A 1 276 ? -16.198 2.697 26.101 1.00 91.31 276 GLY A C 1
ATOM 2145 O O . GLY A 1 276 ? -15.142 2.216 26.516 1.00 91.31 276 GLY A O 1
ATOM 2146 N N . ILE A 1 277 ? -17.384 2.396 26.635 1.00 90.94 277 ILE A N 1
ATOM 2147 C CA . ILE A 1 277 ? -17.636 1.333 27.612 1.00 90.94 277 ILE A CA 1
ATOM 2148 C C . ILE A 1 277 ? -18.384 0.208 26.894 1.00 90.94 277 ILE A C 1
ATOM 2150 O O . ILE A 1 277 ? -19.454 0.410 26.332 1.00 90.94 277 ILE A O 1
ATOM 2154 N N . GLY A 1 278 ? -17.853 -1.014 26.927 1.00 94.38 278 GLY A N 1
ATOM 2155 C CA . GLY A 1 278 ? -18.504 -2.124 26.233 1.00 94.38 278 GLY A CA 1
ATOM 2156 C C . GLY A 1 278 ? -19.830 -2.541 26.877 1.00 94.38 278 GLY A C 1
ATOM 2157 O O . GLY A 1 278 ? -20.007 -2.504 28.098 1.00 94.38 278 GLY A O 1
ATOM 2158 N N . ASP A 1 279 ? -20.744 -3.067 26.063 1.00 91.00 279 ASP A N 1
ATOM 2159 C CA . ASP A 1 279 ? -22.092 -3.517 26.437 1.00 91.00 279 ASP A CA 1
ATOM 2160 C C . ASP A 1 279 ? -22.093 -4.505 27.625 1.00 91.00 279 ASP A C 1
ATOM 2162 O O . ASP A 1 279 ? -23.088 -4.650 28.346 1.00 91.00 279 ASP A O 1
ATOM 2166 N N . LEU A 1 280 ? -20.991 -5.239 27.831 1.00 90.62 280 LEU A N 1
ATOM 2167 C CA . LEU A 1 280 ? -20.851 -6.195 28.929 1.00 90.62 280 LEU A CA 1
ATOM 2168 C C . LEU A 1 280 ? -20.470 -5.557 30.266 1.00 90.62 280 LEU A C 1
ATOM 2170 O O . LEU A 1 280 ? -20.811 -6.133 31.301 1.00 90.62 280 LEU A O 1
ATOM 2174 N N . CYS A 1 281 ? -19.794 -4.417 30.289 1.00 88.94 281 CYS A N 1
ATOM 2175 C CA . CYS A 1 281 ? -19.420 -3.702 31.512 1.00 88.94 281 CYS A CA 1
ATOM 2176 C C . CYS A 1 281 ? -20.213 -2.402 31.707 1.00 88.94 281 CYS A C 1
ATOM 2178 O O . CYS A 1 281 ? -20.176 -1.825 32.795 1.00 88.94 281 CYS A O 1
ATOM 2180 N N . GLU A 1 282 ? -20.999 -2.022 30.703 1.00 88.50 282 GLU A N 1
ATOM 2181 C CA . GLU A 1 282 ? -22.031 -1.000 30.747 1.00 88.50 282 GLU A CA 1
ATOM 2182 C C . GLU A 1 282 ? -23.037 -1.261 31.881 1.00 88.50 282 GLU A C 1
ATOM 2184 O O . GLU A 1 282 ? -23.479 -2.390 32.152 1.00 88.50 282 GLU A O 1
ATOM 2189 N N . TYR A 1 283 ? -23.440 -0.186 32.553 1.00 86.88 283 TYR A N 1
ATOM 2190 C CA . TYR A 1 283 ? -24.449 -0.255 33.601 1.00 86.88 283 TYR A CA 1
ATOM 2191 C C . TYR A 1 283 ? -25.851 -0.096 33.007 1.00 86.88 283 TYR A C 1
ATOM 2193 O O . TYR A 1 283 ? -26.107 0.736 32.143 1.00 86.88 283 TYR A O 1
ATOM 2201 N N . MET A 1 284 ? -26.827 -0.856 33.512 1.00 87.88 284 MET A N 1
ATOM 2202 C CA . MET A 1 284 ? -28.209 -0.697 33.057 1.00 87.88 284 MET A CA 1
ATOM 2203 C C . MET A 1 284 ? -28.971 0.327 33.882 1.00 87.88 284 MET A C 1
ATOM 2205 O O . MET A 1 284 ? -29.095 0.221 35.105 1.00 87.88 284 MET A O 1
ATOM 2209 N N . CYS A 1 285 ? -29.572 1.288 33.186 1.00 90.31 285 CYS A N 1
ATOM 2210 C CA . CYS A 1 285 ? -30.368 2.306 33.838 1.00 90.31 285 CYS A CA 1
ATOM 2211 C C . CYS A 1 285 ? -31.552 1.712 34.614 1.00 90.31 285 CYS A C 1
ATOM 2213 O O . CYS A 1 285 ? -32.385 0.982 34.072 1.00 90.31 285 CYS A O 1
ATOM 2215 N N . GLY A 1 286 ? -31.648 2.035 35.904 1.00 92.25 286 GLY A N 1
ATOM 2216 C CA . GLY A 1 286 ? -32.672 1.499 36.798 1.00 92.25 286 GLY A CA 1
ATOM 2217 C C . GLY A 1 286 ? -32.395 0.091 37.336 1.00 92.25 286 GLY A C 1
ATOM 2218 O O . GLY A 1 286 ? -33.192 -0.389 38.147 1.00 92.25 286 GLY A O 1
ATOM 2219 N N . ASP A 1 287 ? -31.287 -0.554 36.960 1.00 94.44 287 ASP A N 1
ATOM 2220 C CA . ASP A 1 287 ? -30.749 -1.747 37.629 1.00 94.44 287 ASP A CA 1
ATOM 2221 C C . ASP A 1 287 ? -29.818 -1.327 38.772 1.00 94.44 287 ASP A C 1
ATOM 2223 O O . ASP A 1 287 ? -28.607 -1.543 38.775 1.00 94.44 287 ASP A O 1
ATOM 2227 N N . ALA A 1 288 ? -30.405 -0.689 39.780 1.00 94.69 288 ALA A N 1
ATOM 2228 C CA . ALA A 1 288 ? -29.664 -0.115 40.897 1.00 94.69 288 ALA A CA 1
ATOM 2229 C C . ALA A 1 288 ? -28.847 -1.146 41.694 1.00 94.69 288 ALA A C 1
ATOM 2231 O O . ALA A 1 288 ? -27.985 -0.755 42.480 1.00 94.69 288 ALA A O 1
ATOM 2232 N N . ASN A 1 289 ? -29.155 -2.443 41.561 1.00 93.38 289 ASN A N 1
ATOM 2233 C CA . ASN A 1 289 ? -28.428 -3.512 42.241 1.00 93.38 289 ASN A CA 1
ATOM 2234 C C . ASN A 1 289 ? -27.403 -4.250 41.356 1.00 93.38 289 ASN A C 1
ATOM 2236 O O . ASN A 1 289 ? -26.708 -5.125 41.877 1.00 93.38 289 ASN A O 1
ATOM 2240 N N . GLY A 1 290 ? -27.298 -3.894 40.072 1.00 90.75 290 GLY A N 1
ATOM 2241 C CA . GLY A 1 290 ? -26.292 -4.402 39.136 1.00 90.75 290 GLY A CA 1
ATOM 2242 C C . GLY A 1 290 ? -26.440 -5.884 38.783 1.00 90.75 290 GLY A C 1
ATOM 2243 O O . GLY A 1 290 ? -25.446 -6.546 38.486 1.00 90.75 290 GLY A O 1
ATOM 2244 N N . ASN A 1 291 ? -27.649 -6.457 38.865 1.00 90.94 291 ASN A N 1
ATOM 2245 C CA . ASN A 1 291 ? -27.873 -7.880 38.549 1.00 90.94 291 ASN A CA 1
ATOM 2246 C C . ASN A 1 291 ? -28.323 -8.138 37.106 1.00 90.94 291 ASN A C 1
ATOM 2248 O O . ASN A 1 291 ? -28.748 -9.248 36.768 1.00 90.94 291 ASN A O 1
ATOM 2252 N N . ARG A 1 292 ? -28.245 -7.105 36.279 1.00 88.94 292 ARG A N 1
ATOM 2253 C CA . ARG A 1 292 ? -28.677 -7.025 34.895 1.00 88.94 292 ARG A CA 1
ATOM 2254 C C . ARG A 1 292 ? -30.172 -7.264 34.679 1.00 88.94 292 ARG A C 1
ATOM 2256 O O . ARG A 1 292 ? -30.582 -7.754 33.628 1.00 88.94 292 ARG A O 1
ATOM 2263 N N . THR A 1 293 ? -31.021 -6.934 35.652 1.00 92.06 293 THR A N 1
ATOM 2264 C CA . THR A 1 293 ? -32.478 -7.025 35.481 1.00 92.06 293 THR A CA 1
ATOM 2265 C C . THR A 1 293 ? -33.221 -5.940 36.248 1.00 92.06 293 THR A C 1
ATOM 2267 O O . THR A 1 293 ? -33.264 -5.962 37.471 1.00 92.06 293 THR A O 1
ATOM 2270 N N . ILE A 1 294 ? -33.953 -5.077 35.540 1.00 94.56 294 ILE A N 1
ATOM 2271 C CA . ILE A 1 294 ? -34.817 -4.081 36.186 1.00 94.56 294 ILE A CA 1
ATOM 2272 C C . ILE A 1 294 ? -36.046 -4.784 36.773 1.00 94.56 294 ILE A C 1
ATOM 2274 O O . ILE A 1 294 ? -36.893 -5.319 36.050 1.00 94.56 294 ILE A O 1
ATOM 2278 N N . ASN A 1 295 ? -36.166 -4.801 38.097 1.00 95.75 295 ASN A N 1
ATOM 2279 C CA . ASN A 1 295 ? -37.277 -5.411 38.816 1.00 95.75 295 ASN A CA 1
ATOM 2280 C C . ASN A 1 295 ? -37.529 -4.742 40.192 1.00 95.75 295 ASN A C 1
ATOM 2282 O O . ASN A 1 295 ? -37.051 -3.656 40.512 1.00 95.75 295 ASN A O 1
ATOM 2286 N N . ILE A 1 296 ? -38.374 -5.351 41.033 1.00 97.00 296 ILE A N 1
ATOM 2287 C CA . ILE A 1 296 ? -38.744 -4.775 42.341 1.00 97.00 296 ILE A CA 1
ATOM 2288 C C . ILE A 1 296 ? -37.586 -4.760 43.358 1.00 97.00 296 ILE A C 1
ATOM 2290 O O . ILE A 1 296 ? -37.648 -4.059 44.376 1.00 97.00 296 ILE A O 1
ATOM 2294 N N . LEU A 1 297 ? -36.539 -5.548 43.123 1.00 97.19 297 LEU A N 1
ATOM 2295 C CA . LEU A 1 297 ? -35.344 -5.568 43.957 1.00 97.19 297 LEU A CA 1
ATOM 2296 C C . LEU A 1 297 ? -34.518 -4.291 43.778 1.00 97.19 297 LEU A C 1
ATOM 2298 O O . LEU A 1 297 ? -34.003 -3.808 44.781 1.00 97.19 297 LEU A O 1
ATOM 2302 N N . ASP A 1 298 ? -34.525 -3.664 42.602 1.00 97.25 298 ASP A N 1
ATOM 2303 C CA . ASP A 1 298 ? -33.884 -2.361 42.351 1.00 97.25 298 ASP A CA 1
ATOM 2304 C C . ASP A 1 298 ? -34.546 -1.246 43.142 1.00 97.25 298 ASP A C 1
ATOM 2306 O O . ASP A 1 298 ? -33.898 -0.495 43.868 1.00 97.25 298 ASP A O 1
ATOM 2310 N N . VAL A 1 299 ? -35.880 -1.224 43.129 1.00 97.00 299 VAL A N 1
ATOM 2311 C CA . VAL A 1 299 ? -36.666 -0.329 43.989 1.00 97.00 299 VAL A CA 1
ATOM 2312 C C . VAL A 1 299 ? -36.296 -0.534 45.457 1.00 97.00 299 VAL A C 1
ATOM 2314 O O . VAL A 1 299 ? -36.133 0.425 46.216 1.00 97.00 299 VAL A O 1
ATOM 2317 N N . THR A 1 300 ? -36.169 -1.793 45.880 1.00 97.50 300 THR A N 1
ATOM 2318 C CA . THR A 1 300 ? -35.802 -2.124 47.260 1.00 97.50 300 THR A CA 1
ATOM 2319 C C . THR A 1 300 ? -34.385 -1.649 47.581 1.00 97.50 300 THR A C 1
ATOM 2321 O O . THR A 1 300 ? -34.153 -1.154 48.688 1.00 97.50 300 THR A O 1
ATOM 2324 N N . PHE A 1 301 ? -33.462 -1.760 46.628 1.00 97.69 301 PHE A N 1
ATOM 2325 C CA . PHE A 1 301 ? -32.082 -1.310 46.737 1.00 97.69 301 PHE A CA 1
ATOM 2326 C C . PHE A 1 301 ? -32.007 0.213 46.907 1.00 97.69 301 PHE A C 1
ATOM 2328 O O . PHE A 1 301 ? -31.493 0.674 47.928 1.00 97.69 301 PHE A O 1
ATOM 2335 N N . ILE A 1 302 ? -32.648 0.986 46.021 1.00 97.12 302 ILE A N 1
ATOM 2336 C CA . ILE A 1 302 ? -32.704 2.458 46.102 1.00 97.12 302 ILE A CA 1
ATOM 2337 C C . ILE A 1 302 ? -33.337 2.915 47.424 1.00 97.12 302 ILE A C 1
ATOM 2339 O O . ILE A 1 302 ? -32.807 3.784 48.115 1.00 97.12 302 ILE A O 1
ATOM 2343 N N . VAL A 1 303 ? -34.445 2.301 47.856 1.00 97.44 303 VAL A N 1
ATOM 2344 C CA . VAL A 1 303 ? -35.087 2.644 49.141 1.00 97.44 303 VAL A CA 1
ATOM 2345 C C . VAL A 1 303 ? -34.170 2.349 50.334 1.00 97.44 303 VAL A C 1
ATOM 2347 O O . VAL A 1 303 ? -34.170 3.099 51.316 1.00 97.44 303 VAL A O 1
ATOM 2350 N N . ASN A 1 304 ? -33.405 1.255 50.288 1.00 97.50 304 ASN A N 1
ATOM 2351 C CA . ASN A 1 304 ? -32.445 0.930 51.340 1.00 97.50 304 ASN A CA 1
ATOM 2352 C C . ASN A 1 304 ? -31.291 1.939 51.373 1.00 97.50 304 ASN A C 1
ATOM 2354 O O . ASN A 1 304 ? -30.926 2.376 52.467 1.00 97.50 304 ASN A O 1
ATOM 2358 N N . TYR A 1 305 ? -30.770 2.343 50.215 1.00 97.12 305 TYR A N 1
ATOM 2359 C CA . TYR A 1 305 ? -29.770 3.402 50.090 1.00 97.12 305 TYR A CA 1
ATOM 2360 C C . TYR A 1 305 ? -30.279 4.732 50.676 1.00 97.12 305 TYR A C 1
ATOM 2362 O O . TYR A 1 305 ? -29.713 5.236 51.646 1.00 97.12 305 TYR A O 1
ATOM 2370 N N . LEU A 1 306 ? -31.421 5.236 50.195 1.00 96.94 306 LEU A N 1
ATOM 2371 C CA . LEU A 1 306 ? -31.957 6.550 50.578 1.00 96.94 306 LEU A CA 1
ATOM 2372 C C . LEU A 1 306 ? -32.368 6.659 52.052 1.00 96.94 306 LEU A C 1
ATOM 2374 O O . LEU A 1 306 ? -32.215 7.715 52.667 1.00 96.94 306 LEU A O 1
ATOM 2378 N N . TYR A 1 307 ? -32.940 5.594 52.623 1.00 97.25 307 TYR A N 1
ATOM 2379 C CA . TYR A 1 307 ? -33.641 5.690 53.911 1.00 97.25 307 TYR A CA 1
ATOM 2380 C C . TYR A 1 307 ? -33.145 4.735 54.992 1.00 97.25 307 TYR A C 1
ATOM 2382 O O . TYR A 1 307 ? -33.563 4.863 56.145 1.00 97.25 307 TYR A O 1
ATOM 2390 N N . LYS A 1 308 ? -32.294 3.761 54.656 1.00 95.81 308 LYS A N 1
ATOM 2391 C CA . LYS A 1 308 ? -31.839 2.732 55.608 1.00 95.81 308 LYS A CA 1
ATOM 2392 C C . LYS A 1 308 ? -30.320 2.612 55.708 1.00 95.81 308 LYS A C 1
ATOM 2394 O O . LYS A 1 308 ? -29.850 1.717 56.406 1.00 95.81 308 LYS A O 1
ATOM 2399 N N . GLY A 1 309 ? -29.573 3.513 55.066 1.00 93.50 309 GLY A N 1
ATOM 2400 C CA . GLY A 1 309 ? -28.109 3.506 55.083 1.00 93.50 309 GLY A CA 1
ATOM 2401 C C . GLY A 1 309 ? -27.507 2.305 54.352 1.00 93.50 309 GLY A C 1
ATOM 2402 O O . GLY A 1 309 ? -26.478 1.792 54.783 1.00 93.50 309 GLY A O 1
ATOM 2403 N N . GLY A 1 310 ? -28.184 1.818 53.306 1.00 94.62 310 GLY A N 1
ATOM 2404 C CA . GLY A 1 310 ? -27.624 0.834 52.381 1.00 94.62 310 GLY A CA 1
ATOM 2405 C C . GLY A 1 310 ? -26.462 1.405 51.564 1.00 94.62 310 GLY A C 1
ATOM 2406 O O . GLY A 1 310 ? -26.224 2.613 51.568 1.00 94.62 310 GLY A O 1
ATOM 2407 N N . VAL A 1 311 ? -25.743 0.521 50.873 1.00 96.44 311 VAL A N 1
ATOM 2408 C CA . VAL A 1 311 ? -24.711 0.904 49.898 1.00 96.44 311 VAL A CA 1
ATOM 2409 C C . VAL A 1 311 ? -25.336 1.676 48.733 1.00 96.44 311 VAL A C 1
ATOM 2411 O O . VAL A 1 311 ? -26.508 1.466 48.418 1.00 96.44 311 VAL A O 1
ATOM 2414 N N . ALA A 1 312 ? -24.573 2.596 48.146 1.00 95.38 312 ALA A N 1
ATOM 2415 C CA . ALA A 1 312 ? -24.990 3.298 46.938 1.00 95.38 312 ALA A CA 1
ATOM 2416 C C . ALA A 1 312 ? -24.933 2.353 45.724 1.00 95.38 312 ALA A C 1
ATOM 2418 O O . ALA A 1 312 ? -24.124 1.422 45.756 1.00 95.38 312 ALA A O 1
ATOM 2419 N N . PRO A 1 313 ? -25.769 2.570 44.690 1.00 93.94 313 PRO A N 1
ATOM 2420 C CA . PRO A 1 313 ? -25.552 1.977 43.372 1.00 93.94 313 PRO A CA 1
ATOM 2421 C C . PRO A 1 313 ? -24.159 2.327 42.846 1.00 93.94 313 PRO A C 1
ATOM 2423 O O . PRO A 1 313 ? -23.633 3.395 43.173 1.00 93.94 313 PRO A O 1
ATOM 2426 N N . ASP A 1 314 ? -23.575 1.408 42.084 1.00 89.00 314 ASP A N 1
ATOM 2427 C CA . ASP A 1 314 ? -22.249 1.540 41.486 1.00 89.00 314 ASP A CA 1
ATOM 2428 C C . ASP A 1 314 ? -22.335 1.099 40.012 1.00 89.00 314 ASP A C 1
ATOM 2430 O O . ASP A 1 314 ? -22.546 -0.094 39.770 1.00 89.00 314 ASP A O 1
ATOM 2434 N N . PRO A 1 315 ? -22.277 2.032 39.045 1.00 90.19 315 PRO A N 1
ATOM 2435 C CA . PRO A 1 315 ? -22.181 3.482 39.238 1.00 90.19 315 PRO A CA 1
ATOM 2436 C C . PRO A 1 315 ? -23.483 4.087 39.816 1.00 90.19 315 PRO A C 1
ATOM 2438 O O . PRO A 1 315 ? -24.532 3.435 39.866 1.00 90.19 315 PRO A O 1
ATOM 2441 N N . LEU A 1 316 ? -23.437 5.336 40.300 1.00 91.88 316 LEU A N 1
ATOM 2442 C CA . LEU A 1 316 ? -24.604 5.999 40.920 1.00 91.88 316 LEU A CA 1
ATOM 2443 C C . LEU A 1 316 ? -25.758 6.157 39.924 1.00 91.88 316 LEU A C 1
ATOM 2445 O O . LEU A 1 316 ? -26.932 6.074 40.289 1.00 91.88 316 LEU A O 1
ATOM 2449 N N . GLU A 1 317 ? -25.392 6.361 38.672 1.00 91.31 317 GLU A N 1
ATOM 2450 C CA . GLU A 1 317 ? -26.232 6.536 37.506 1.00 91.31 317 GLU A CA 1
ATOM 2451 C C . GLU A 1 317 ? -27.179 5.343 37.342 1.00 91.31 317 GLU A C 1
ATOM 2453 O O . GLU A 1 317 ? -28.363 5.552 37.112 1.00 91.31 317 GLU A O 1
ATOM 2458 N N . ALA A 1 318 ? -26.751 4.108 37.643 1.00 92.56 318 ALA A N 1
ATOM 2459 C CA . ALA A 1 318 ? -27.626 2.928 37.627 1.00 92.56 318 ALA A CA 1
ATOM 2460 C C . ALA A 1 318 ? -28.865 3.068 38.542 1.00 92.56 318 ALA A C 1
ATOM 2462 O O . ALA A 1 318 ? -29.900 2.431 38.320 1.00 92.56 318 ALA A O 1
ATOM 2463 N N . GLY A 1 319 ? -28.784 3.914 39.578 1.00 93.75 319 GLY A N 1
ATOM 2464 C CA . GLY A 1 319 ? -29.891 4.257 40.470 1.00 93.75 319 GLY A CA 1
ATOM 2465 C C . GLY A 1 319 ? -30.688 5.511 40.100 1.00 93.75 319 GLY A C 1
ATOM 2466 O O . GLY A 1 319 ? -31.750 5.715 40.693 1.00 93.75 319 GLY A O 1
ATOM 2467 N N . ASP A 1 320 ? -30.209 6.339 39.171 1.00 94.56 320 ASP A N 1
ATOM 2468 C CA . ASP A 1 320 ? -30.829 7.597 38.714 1.00 94.56 320 ASP A CA 1
ATOM 2469 C C . ASP A 1 320 ? -31.776 7.335 37.531 1.00 94.56 320 ASP A C 1
ATOM 2471 O O . ASP A 1 320 ? -31.629 7.858 36.430 1.00 94.56 320 ASP A O 1
ATOM 2475 N N . ALA A 1 321 ? -32.743 6.444 37.755 1.00 94.44 321 ALA A N 1
ATOM 2476 C CA . ALA A 1 321 ? -33.633 5.907 36.731 1.00 94.44 321 ALA A CA 1
ATOM 2477 C C . ALA A 1 321 ? -34.508 6.954 36.013 1.00 94.44 321 ALA A C 1
ATOM 2479 O O . ALA A 1 321 ? -35.128 6.622 34.997 1.00 94.44 321 ALA A O 1
ATOM 2480 N N . ASP A 1 322 ? -34.661 8.164 36.563 1.00 93.25 322 ASP A N 1
ATOM 2481 C CA . ASP A 1 322 ? -35.399 9.259 35.919 1.00 93.25 322 ASP A CA 1
ATOM 2482 C C . ASP A 1 322 ? -34.520 10.294 35.192 1.00 93.25 322 ASP A C 1
ATOM 2484 O O . ASP A 1 322 ? -35.070 11.210 34.568 1.00 93.25 322 ASP A O 1
ATOM 2488 N N . GLY A 1 323 ? -33.193 10.137 35.243 1.00 92.19 323 GLY A N 1
ATOM 2489 C CA . GLY A 1 323 ? -32.220 11.013 34.590 1.00 92.19 323 GLY A CA 1
ATOM 2490 C C . GLY A 1 323 ? -32.123 12.403 35.223 1.00 92.19 323 GLY A C 1
ATOM 2491 O O . GLY A 1 323 ? -31.720 13.367 34.565 1.00 92.19 323 GLY A O 1
ATOM 2492 N N . GLY A 1 324 ? -32.558 12.551 36.476 1.00 92.88 324 GLY A N 1
ATOM 2493 C CA . GLY A 1 324 ? -32.569 13.812 37.213 1.00 92.88 324 GLY A CA 1
ATOM 2494 C C . GLY A 1 324 ? -31.195 14.279 37.702 1.00 92.88 324 GLY A C 1
ATOM 2495 O O . GLY A 1 324 ? -31.094 15.392 38.233 1.00 92.88 324 GLY A O 1
ATOM 2496 N N . GLY A 1 325 ? -30.152 13.461 37.543 1.00 91.12 325 GLY A N 1
ATOM 2497 C CA . GLY A 1 325 ? -28.787 13.698 38.008 1.00 91.12 325 GLY A CA 1
ATOM 2498 C C . GLY A 1 325 ? -28.606 13.464 39.509 1.00 91.12 325 GLY A C 1
ATOM 2499 O O . GLY A 1 325 ? -27.627 13.938 40.093 1.00 91.12 325 GLY A O 1
ATOM 2500 N N . SER A 1 326 ? -29.566 12.817 40.180 1.00 92.94 326 SER A N 1
ATOM 2501 C CA . SER A 1 326 ? -29.452 12.477 41.598 1.00 92.94 326 SER A CA 1
ATOM 2502 C C . SER A 1 326 ? -30.465 11.418 42.016 1.00 92.94 326 SER A C 1
ATOM 2504 O O . SER A 1 326 ? -31.669 11.659 41.970 1.00 92.94 326 SER A O 1
ATOM 2506 N N . ILE A 1 327 ? -29.972 10.337 42.621 1.00 95.00 327 ILE A N 1
ATOM 2507 C CA . ILE A 1 327 ? -30.818 9.278 43.175 1.00 95.00 327 ILE A CA 1
ATOM 2508 C C . ILE A 1 327 ? -31.717 9.835 44.291 1.00 95.00 327 ILE A C 1
ATOM 2510 O O . ILE A 1 327 ? -31.252 10.305 45.337 1.00 95.00 327 ILE A O 1
ATOM 2514 N N . ASN A 1 328 ? -33.027 9.747 44.098 1.00 95.81 328 ASN A N 1
ATOM 2515 C CA . ASN A 1 328 ? -34.062 10.204 45.008 1.00 95.81 328 ASN A CA 1
ATOM 2516 C C . ASN A 1 328 ? -35.371 9.381 44.858 1.00 95.81 328 ASN A C 1
ATOM 2518 O O . ASN A 1 328 ? -35.406 8.261 44.353 1.00 95.81 328 ASN A O 1
ATOM 2522 N N . ILE A 1 329 ? -36.483 9.875 45.416 1.00 96.81 329 ILE A N 1
ATOM 2523 C CA . ILE A 1 329 ? -37.765 9.142 45.410 1.00 96.81 329 ILE A CA 1
ATOM 2524 C C . ILE A 1 329 ? -38.451 9.129 44.032 1.00 96.81 329 ILE A C 1
ATOM 2526 O O . ILE A 1 329 ? -39.374 8.338 43.797 1.00 96.81 329 ILE A O 1
ATOM 2530 N N . LEU A 1 330 ? -38.045 10.024 43.134 1.00 96.31 330 LEU A N 1
ATOM 2531 C CA . LEU A 1 330 ? -38.549 10.084 41.772 1.00 96.31 330 LEU A CA 1
ATOM 2532 C C . LEU A 1 330 ? -38.026 8.905 40.940 1.00 96.31 330 LEU A C 1
ATOM 2534 O O . LEU A 1 330 ? -38.832 8.309 40.230 1.00 96.31 330 LEU A O 1
ATOM 2538 N N . ASP A 1 331 ? -36.804 8.428 41.175 1.00 96.50 331 ASP A N 1
ATOM 2539 C CA . ASP A 1 331 ? -36.244 7.221 40.539 1.00 96.50 331 ASP A CA 1
ATOM 2540 C C . ASP A 1 331 ? -37.022 5.961 40.905 1.00 96.50 331 ASP A C 1
ATOM 2542 O O . ASP A 1 331 ? -37.440 5.177 40.052 1.00 96.50 331 ASP A O 1
ATOM 2546 N N . VAL A 1 332 ? -37.349 5.816 42.194 1.00 96.75 332 VAL A N 1
ATOM 2547 C CA . VAL A 1 332 ? -38.251 4.757 42.676 1.00 96.75 332 VAL A CA 1
ATOM 2548 C C . VAL A 1 332 ? -39.600 4.832 41.961 1.00 96.75 332 VAL A C 1
ATOM 2550 O O . VAL A 1 332 ? -40.194 3.810 41.605 1.00 96.75 332 VAL A O 1
ATOM 2553 N N . THR A 1 333 ? -40.108 6.048 41.763 1.00 96.62 333 THR A N 1
ATOM 2554 C CA . THR A 1 333 ? -41.376 6.267 41.068 1.00 96.62 333 THR A CA 1
ATOM 2555 C C . THR A 1 333 ? -41.262 5.905 39.586 1.00 96.62 333 THR A C 1
ATOM 2557 O O . THR A 1 333 ? -42.199 5.301 39.057 1.00 96.62 333 THR A O 1
ATOM 2560 N N . CYS A 1 334 ? -40.133 6.215 38.943 1.00 95.94 334 CYS A N 1
ATOM 2561 C CA . CYS A 1 334 ? -39.819 5.857 37.563 1.00 95.94 334 CYS A CA 1
ATOM 2562 C C . CYS A 1 334 ? -39.847 4.335 37.373 1.00 95.94 334 CYS A C 1
ATOM 2564 O O . CYS A 1 334 ? -40.703 3.832 36.639 1.00 95.94 334 CYS A O 1
ATOM 2566 N N . ILE A 1 335 ? -39.051 3.588 38.148 1.00 96.38 335 ILE A N 1
ATOM 2567 C CA . ILE A 1 335 ? -38.966 2.120 38.049 1.00 96.38 335 ILE A CA 1
ATOM 2568 C C . ILE A 1 335 ? -40.329 1.460 38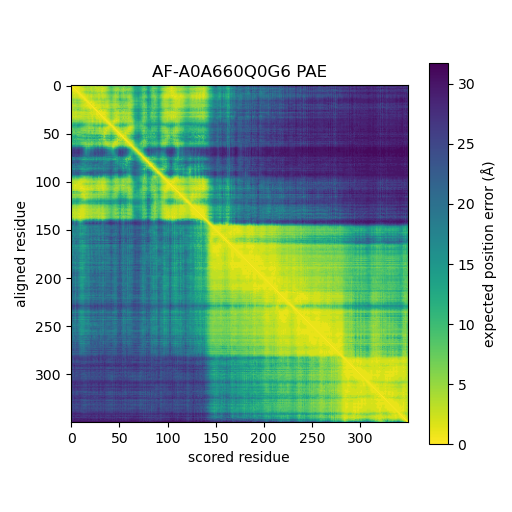.319 1.00 96.38 335 ILE A C 1
ATOM 2570 O O . ILE A 1 335 ? -40.753 0.566 37.588 1.00 96.38 335 ILE A O 1
ATOM 2574 N N . ILE A 1 336 ? -41.091 1.915 39.325 1.00 97.12 336 ILE A N 1
ATOM 2575 C CA . ILE A 1 336 ? -42.441 1.376 39.589 1.00 97.12 336 ILE A CA 1
ATOM 2576 C C . ILE A 1 336 ? -43.399 1.644 38.420 1.00 97.12 336 ILE A C 1
ATOM 2578 O O . ILE A 1 336 ? -44.243 0.796 38.106 1.00 97.12 336 ILE A O 1
ATOM 2582 N N . ASN A 1 337 ? -43.333 2.832 37.814 1.00 96.62 337 ASN A N 1
ATOM 2583 C CA . ASN A 1 337 ? -44.188 3.176 36.682 1.00 96.62 337 ASN A CA 1
ATOM 2584 C C . ASN A 1 337 ? -43.847 2.324 35.455 1.00 96.62 337 ASN A C 1
ATOM 2586 O O . ASN A 1 337 ? -44.774 1.822 34.817 1.00 96.62 337 ASN A O 1
ATOM 2590 N N . TYR A 1 338 ? -42.560 2.120 35.177 1.00 96.19 338 TYR A N 1
ATOM 2591 C CA . TYR A 1 338 ? -42.074 1.219 34.135 1.00 96.19 338 TYR A CA 1
ATOM 2592 C C . TYR A 1 338 ? -42.589 -0.214 34.352 1.00 96.19 338 TYR A C 1
ATOM 2594 O O . TYR A 1 338 ? -43.365 -0.727 33.545 1.00 96.19 338 TYR A O 1
ATOM 2602 N N . LEU A 1 339 ? -42.295 -0.816 35.510 1.00 96.19 339 LEU A N 1
ATOM 2603 C CA . LEU A 1 339 ? -42.610 -2.223 35.793 1.00 96.19 339 LEU A CA 1
ATOM 2604 C C . LEU A 1 339 ? -44.109 -2.542 35.843 1.00 96.19 339 LEU A C 1
ATOM 2606 O O . LEU A 1 339 ? -44.523 -3.642 35.474 1.00 96.19 339 LEU A O 1
ATOM 2610 N N . TYR A 1 340 ? -44.934 -1.623 36.356 1.00 97.06 340 TYR A N 1
ATOM 2611 C CA . TYR A 1 340 ? -46.316 -1.953 36.734 1.00 97.06 340 TYR A CA 1
ATOM 2612 C C . TYR A 1 340 ? -47.390 -1.054 36.132 1.00 97.06 340 TYR A C 1
ATOM 2614 O O . TYR A 1 340 ? -48.577 -1.356 36.284 1.00 97.06 340 TYR A O 1
ATOM 2622 N N . LYS A 1 341 ? -47.024 0.058 35.487 1.00 95.31 341 LYS A N 1
ATOM 2623 C CA . LYS A 1 341 ? -47.999 1.027 34.958 1.00 95.31 341 LYS A CA 1
ATOM 2624 C C . LYS A 1 341 ? -47.825 1.337 33.473 1.00 95.31 341 LYS A C 1
ATOM 2626 O O . LYS A 1 341 ? -48.558 2.186 32.972 1.00 95.31 341 LYS A O 1
ATOM 2631 N N . GLY A 1 342 ? -46.915 0.646 32.780 1.00 91.81 342 GLY A N 1
ATOM 2632 C CA . GLY A 1 342 ? -46.631 0.884 31.363 1.00 91.81 342 GLY A CA 1
ATOM 2633 C C . GLY A 1 342 ? -46.011 2.259 31.110 1.00 91.81 342 GLY A C 1
ATOM 2634 O O . GLY A 1 342 ? -46.325 2.894 30.106 1.00 91.81 342 GLY A O 1
ATOM 2635 N N . GLY A 1 343 ? -45.218 2.752 32.068 1.00 91.56 343 GLY A N 1
ATOM 2636 C CA . GLY A 1 343 ? -44.387 3.941 31.888 1.00 91.56 343 GLY A CA 1
ATOM 2637 C C . GLY A 1 343 ? -43.224 3.693 30.916 1.00 91.56 343 GLY A C 1
ATOM 2638 O O . GLY A 1 343 ? -43.009 2.547 30.520 1.00 91.56 343 GLY A O 1
ATOM 2639 N N . PRO A 1 344 ? -42.497 4.755 30.526 1.00 93.25 344 PRO A N 1
ATOM 2640 C CA . PRO A 1 344 ? -41.294 4.624 29.704 1.00 93.25 344 PRO A CA 1
ATOM 2641 C C . PRO A 1 344 ? -40.200 3.827 30.431 1.00 93.25 344 PRO A C 1
ATOM 2643 O O . PRO A 1 344 ? -40.245 3.702 31.657 1.00 93.25 344 PRO A O 1
ATOM 2646 N N . GLU A 1 345 ? -39.242 3.301 29.668 1.00 92.62 345 GLU A N 1
ATOM 2647 C CA . GLU A 1 345 ? -38.012 2.710 30.209 1.00 92.62 345 GLU A CA 1
ATOM 2648 C C . GLU A 1 345 ? -37.198 3.755 30.994 1.00 92.62 345 GLU A C 1
ATOM 2650 O O . GLU A 1 345 ? -37.290 4.948 30.675 1.00 92.62 345 GLU A O 1
ATOM 2655 N N . PRO A 1 346 ? -36.443 3.338 32.030 1.00 93.44 346 PRO A N 1
ATOM 2656 C CA . PRO A 1 346 ? -35.500 4.214 32.719 1.00 93.44 346 PRO A CA 1
ATOM 2657 C C . PRO A 1 346 ? -34.493 4.848 31.759 1.00 93.44 346 PRO A C 1
ATOM 2659 O O . PRO A 1 346 ? -34.044 4.203 30.815 1.00 93.44 346 PRO A O 1
ATOM 2662 N N . VAL A 1 347 ? -34.131 6.102 32.021 1.00 88.38 347 VAL A N 1
ATOM 2663 C CA . VAL A 1 347 ? -33.133 6.844 31.240 1.00 88.38 347 VAL A CA 1
ATOM 2664 C C . VAL A 1 347 ? -32.158 7.477 32.213 1.00 88.38 347 VAL A C 1
ATOM 2666 O O . VAL A 1 347 ? -32.593 8.154 33.139 1.00 88.38 347 VAL A O 1
ATOM 2669 N N . CYS A 1 348 ? -30.868 7.248 31.998 1.00 81.69 348 CYS A N 1
ATOM 2670 C CA . CYS A 1 348 ? -29.805 7.729 32.868 1.00 81.69 348 CYS A CA 1
ATOM 2671 C C . CYS A 1 348 ? -29.059 8.873 32.172 1.00 81.69 348 CYS A C 1
ATOM 2673 O O . CYS A 1 348 ? -29.131 8.982 30.942 1.00 81.69 348 CYS A O 1
ATOM 2675 N N . PRO A 1 349 ? -28.408 9.776 32.922 1.00 74.56 349 PRO A N 1
ATOM 2676 C CA . PRO A 1 349 ? -27.591 10.824 32.326 1.00 74.56 349 PRO A CA 1
ATOM 2677 C C . PRO A 1 349 ? -26.413 10.193 31.572 1.00 74.56 349 PRO A C 1
ATOM 2679 O O . PRO A 1 349 ? -25.707 9.375 32.151 1.00 74.56 349 PRO A O 1
ATOM 2682 N N . SER A 1 350 ? -26.231 10.583 30.307 1.00 58.94 350 SER A N 1
ATOM 2683 C CA . SER A 1 350 ? -25.028 10.305 29.506 1.00 58.94 350 SER A CA 1
ATOM 2684 C C . SER A 1 350 ? -23.834 11.113 29.991 1.00 58.94 350 SER A C 1
ATOM 2686 O O . SER A 1 350 ? -24.049 12.339 30.198 1.00 58.94 350 SER A O 1
#

Secondary structure (DSSP, 8-state):
-HHHHTTT-EEEE--TTHHHHHHHH-HHHHHHTS-EEEEE-SSEEEEEEPTT-TTTTTEEEEEE-SS---TTSS--BEE-SS--BS-B--TTS--B-EEEEESSSEEEEESS-GGG--TT-SSS--HHHHHHHHHHHTT-SS------SSSSS-B-TT-TT--SPBPSSTTS--TT---SS-SSS-TTT-TTTTS--TT---SS-SSS-TTT-S---TT-SS-B-TT-TT--SPBPTTTTS--TT---SS-SSS-TTT-TTTTS--TT---SS-SSS-TTTPPPTT-TTSSS--SHHHHHHHHHHHHH-PPPPSSGGGG-TT-SSS-SHHHHHHHHHHHHH-PPPP----

Solvent-accessible surface area (backbone atoms only — not comparable to full-atom values): 19951 Å² total; per-residue (Å²): 109,59,81,48,37,78,71,48,34,59,45,85,46,63,28,73,61,47,69,64,50,30,54,74,78,37,44,62,52,33,47,75,73,50,28,35,43,79,46,84,55,99,56,34,36,35,39,36,30,35,81,87,34,98,69,3,30,37,37,35,43,44,42,68,67,64,99,75,76,63,92,81,76,56,67,54,44,48,81,55,74,92,66,68,77,67,40,77,57,38,86,85,76,77,40,42,55,36,46,48,39,86,67,80,31,31,40,38,43,33,76,40,41,67,86,71,49,47,76,81,48,96,56,42,71,32,42,67,59,54,48,51,44,51,36,44,76,45,66,72,48,80,79,68,53,47,59,40,78,50,69,47,75,36,10,37,77,93,46,90,70,42,64,49,56,74,37,42,36,46,85,49,71,50,73,81,66,52,45,79,52,71,44,71,43,12,51,91,71,38,44,35,52,80,51,70,52,75,80,65,54,40,87,44,69,84,63,51,12,63,87,66,29,50,52,50,28,60,45,70,45,82,34,13,29,71,86,48,84,66,42,72,55,54,70,34,41,38,43,88,44,69,46,73,78,66,50,45,80,50,68,46,71,44,12,52,81,69,36,41,35,52,80,52,71,51,73,78,63,52,45,92,80,76,81,70,52,12,62,86,66,48,77,51,46,31,18,23,70,67,79,85,58,76,49,73,64,18,46,51,40,51,51,30,30,79,75,65,75,42,73,74,37,81,60,57,52,17,34,13,10,62,40,77,85,58,69,52,74,61,17,46,48,36,51,51,29,30,79,74,66,77,44,67,78,52,42,46,74,131

Sequence (350 aa):
MENYMDTGGNLFLTGQGLAGELHNEDSVFLDDYLHARYNSKLFWYEHQGIDGSPIGDGFSIRYYSGANQVFTLSEQIFVEGDAIPAFRFDISGGGYSALSYDGDYKLVFFSWGYEAILNDSPHYETRDEVLTRILFFLDAWVEPPCVDSDGDGYGDAGHPENVCMTDNCPDNYNPSQDDYDLDDIGDLCDNCIYESNSDQEDGDSDGDGDVCDDCTDTDADGFGDPEYNANTCEDDNCADKYNPSQEDYDADGIGDSCDNCITIYNPDQADSNDDGIGDLCEYMCGDANGNRTINILDVTFIVNYLYKGGVAPDPLEAGDADGGGSINILDVTCIINYLYKGGPEPVCPS

Nearest PDB structures (foldseek):
  3fby-assembly3_C  TM=4.297E-01  e=9.545E-09  Homo sapiens
  1yo8-assembly1_A  TM=3.435E-01  e=2.522E-10  Homo sapiens
  2rhp-assembly1_A  TM=3.432E-01  e=6.455E-10  unclassified
  8x39-assembly1_B  TM=6.891E-01  e=6.850E-02  Acetivibrio thermocellus DSM 1313
  8fro-assembly1_G  TM=3.879E-01  e=6.230E+00  Acinetobacter baylyi ADP1